Protein AF-0000000084850055 (afdb_homodimer)

Nearest PDB structures (foldseek):
  3suj-assembly1_A  TM=9.751E-01  e=2.795E-16  Moniliophthora perniciosa
  3m3g-assembly1_A  TM=9.686E-01  e=2.580E-15  Trichoderma virens Gv29-8
  3suk-assembly2_B  TM=9.642E-01  e=3.326E-15  Moniliophthora perniciosa
  3sul-assembly1_A  TM=9.562E-01  e=2.272E-15  Moniliophthora perniciosa
  4jp7-assembly2_B  TM=6.581E-01  e=8.292E-05  Carica papaya

Sequence (282 aa):
MKFFATLFALPAVVLGVSLSFDPIYDNRSGSLTSVACSDGPNGLIPRGFNTFGQLPGFPNIGGVPAIAGHGSSNCGSCWQVTYTNPQGARKSINILGIDTGFSGFNIALEAMNDLTNNQAENLGRINVDAVQLDPTACGLKMKFFATLFALPAVVLGVSLSFDPIYDNRSGSLTSVACSDGPNGLIPRGFNTFGQLPGFPNIGGVPAIAGHGSSNCGSCWQVTYTNPQGARKSINILGIDTGFSGFNIALEAMNDLTNNQAENLGRINVDAVQLDPTACGLK

pLDDT: mean 91.66, std 13.89, range [44.16, 98.94]

Secondary structure (DSSP, 8-state):
---------------PEEEEE-GGGG-TT-BGGGSTTSSSTT-STTTT--BGGGSTTTTSEEEETT--STT-TTTT-EEEEEEE-TTS-EEEEEEEEEEE-TTSEEE-HHHHHHHHTS-HHHH-SEEEEEEEE-GGGGT--/---------------PEEEEE-GGGG-TT-BGGGSTTSSSTT-STTTT--BGGGSTTTTSEEEETT--STT-TTTT-EEEEEEE-TTS-EEEEEEEEEEE-TTSEEE-HHHHHHHHTS-HHHH-SEEEEEEEE-GGGGT--

Foldseek 3Di:
DPPPPPPPPDPPPLFWAKEAEDQLLLPQAAFLVVAQLHPAPNHCVVVPDTGSNPFFQPSLEWAAAQAPGHRHVCQLWKKWKWDQDPVRDIDIDIHGYSHHDNRGTYGHQVNVCVRVVHCRVVVRMDTIRMDIDDSCSRPDD/DPPPPPPPPDPPPLFWAKEAEDQLLLPQAAFLVVAQLHPAPNHCVVVPDTGSNPFFQPSLEWAAAQAPGHRHVCQLWKKKKWDQDPVRDIDIDIHGYSHHDNRGTYGHQVNVCVRVVHCRVVVRMDTIRMDIDDSCSRPDD

InterPro domains:
  IPR010829 Eliciting plant response-like/Cerato-platanin [PF07249] (17-140)
  IPR010829 Eliciting plant response-like/Cerato-platanin [cd22778] (17-138)
  IPR036908 RlpA-like domain superfamily [G3DSA:2.40.40.10] (16-140)
  IPR036908 RlpA-like domain superfamily [SSF50685] (27-129)

Structure (mmCIF, N/CA/C/O backbone):
data_AF-0000000084850055-model_v1
#
loop_
_entity.id
_entity.type
_entity.pdbx_description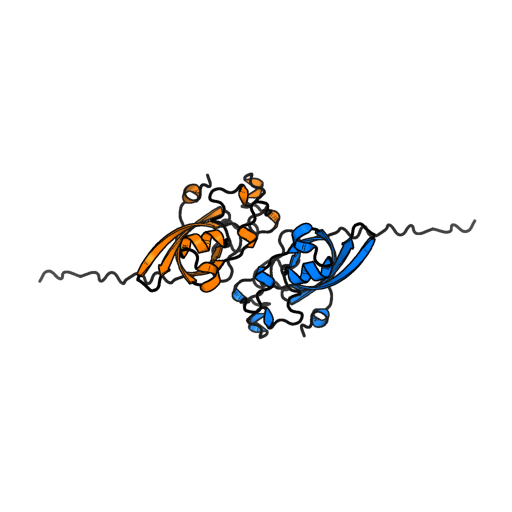
1 polymer Cerato-platanin
#
loop_
_atom_site.group_PDB
_atom_site.id
_atom_site.type_symbol
_atom_site.label_atom_id
_atom_site.label_alt_id
_atom_site.label_comp_id
_atom_site.label_asym_id
_atom_site.label_entity_id
_atom_site.label_seq_id
_atom_site.pdbx_PDB_ins_code
_atom_site.Cartn_x
_atom_site.Cartn_y
_atom_site.Cartn_z
_atom_site.occupancy
_atom_site.B_iso_or_equiv
_atom_site.auth_seq_id
_atom_site.auth_comp_id
_atom_site.auth_asym_id
_atom_site.auth_atom_id
_atom_site.pdbx_PDB_model_num
ATOM 1 N N . MET A 1 1 ? 30 -55.375 -11.555 1 46.34 1 MET A N 1
ATOM 2 C CA . MET A 1 1 ? 29.094 -54.75 -10.602 1 46.34 1 MET A CA 1
ATOM 3 C C . MET A 1 1 ? 28.625 -53.375 -11.117 1 46.34 1 MET A C 1
ATOM 5 O O . MET A 1 1 ? 29.438 -52.5 -11.422 1 46.34 1 MET A O 1
ATOM 9 N N . LYS A 1 2 ? 27.469 -53.281 -11.914 1 56.44 2 LYS A N 1
ATOM 10 C CA . LYS A 1 2 ? 26.906 -52.062 -12.477 1 56.44 2 LYS A CA 1
ATOM 11 C C . LYS A 1 2 ? 26.453 -51.094 -11.383 1 56.44 2 LYS A C 1
ATOM 13 O O . LYS A 1 2 ? 25.688 -51.5 -10.484 1 56.44 2 LYS A O 1
ATOM 18 N N . PHE A 1 3 ? 27.25 -50.094 -10.961 1 60.03 3 PHE A N 1
ATOM 19 C CA . PHE A 1 3 ? 26.906 -49.031 -10.016 1 60.03 3 PHE A CA 1
ATOM 20 C C . PHE A 1 3 ? 25.719 -48.219 -10.523 1 60.03 3 PHE A C 1
ATOM 22 O O . PHE A 1 3 ? 25.812 -47.594 -11.578 1 60.03 3 PHE A O 1
ATOM 29 N N . PHE A 1 4 ? 24.453 -48.625 -10.219 1 61.06 4 PHE A N 1
ATOM 30 C CA . PHE A 1 4 ? 23.297 -47.781 -10.453 1 61.06 4 PHE A CA 1
ATOM 31 C C . PHE A 1 4 ? 23.359 -46.531 -9.57 1 61.06 4 PHE A C 1
ATOM 33 O O . PHE A 1 4 ? 23.312 -46.625 -8.344 1 61.06 4 PHE A O 1
ATOM 40 N N . ALA A 1 5 ? 23.859 -45.406 -9.977 1 57.62 5 ALA A N 1
ATOM 41 C CA . ALA A 1 5 ? 23.797 -44.125 -9.305 1 57.62 5 ALA A CA 1
ATOM 42 C C . ALA A 1 5 ? 22.344 -43.625 -9.211 1 57.62 5 ALA A C 1
ATOM 44 O O . ALA A 1 5 ? 21.703 -43.375 -10.234 1 57.62 5 ALA A O 1
ATOM 45 N N . THR A 1 6 ? 21.656 -44 -8.164 1 54.81 6 THR A N 1
ATOM 46 C CA . THR A 1 6 ? 20.359 -43.375 -7.914 1 54.81 6 THR A CA 1
ATOM 47 C C . THR A 1 6 ? 20.547 -41.875 -7.645 1 54.81 6 THR A C 1
ATOM 49 O O . THR A 1 6 ? 21.203 -41.5 -6.676 1 54.81 6 THR A O 1
ATOM 52 N N . LEU A 1 7 ? 20.391 -41.031 -8.602 1 53 7 LEU A N 1
ATOM 53 C CA . LEU A 1 7 ? 20.344 -39.594 -8.383 1 53 7 LEU A CA 1
ATOM 54 C C . LEU A 1 7 ? 19.203 -39.219 -7.438 1 53 7 LEU A C 1
ATOM 56 O O . LEU A 1 7 ? 18.031 -39.5 -7.738 1 53 7 LEU A O 1
ATOM 60 N N . PHE A 1 8 ? 19.422 -39.125 -6.117 1 49.91 8 PHE A N 1
ATOM 61 C CA . PHE A 1 8 ? 18.469 -38.594 -5.176 1 49.91 8 PHE A CA 1
ATOM 62 C C . PHE A 1 8 ? 18.031 -37.188 -5.602 1 49.91 8 PHE A C 1
ATOM 64 O O . PHE A 1 8 ? 18.844 -36.25 -5.625 1 49.91 8 PHE A O 1
ATOM 71 N N . ALA A 1 9 ? 17 -37 -6.387 1 51.72 9 ALA A N 1
ATOM 72 C CA . ALA A 1 9 ? 16.453 -35.688 -6.602 1 51.72 9 ALA A CA 1
ATOM 73 C C . ALA A 1 9 ? 16.078 -35.031 -5.273 1 51.72 9 ALA A C 1
ATOM 75 O O . ALA A 1 9 ? 15.25 -35.531 -4.527 1 51.72 9 ALA A O 1
ATOM 76 N N . LEU A 1 10 ? 16.938 -34.281 -4.656 1 50.69 10 LEU A N 1
ATOM 77 C CA . LEU A 1 10 ? 16.547 -33.469 -3.514 1 50.69 10 LEU A CA 1
ATOM 78 C C . LEU A 1 10 ? 15.273 -32.688 -3.818 1 50.69 10 LEU A C 1
ATOM 80 O O . LEU A 1 10 ? 15.188 -32 -4.848 1 50.69 10 LEU A O 1
ATOM 84 N N . PRO A 1 11 ? 14.164 -33.062 -3.1 1 47.34 11 PRO A N 1
ATOM 85 C CA . PRO A 1 11 ? 12.984 -32.219 -3.336 1 47.34 11 PRO A CA 1
ATOM 86 C C . PRO A 1 11 ? 13.297 -30.734 -3.293 1 47.34 11 PRO A C 1
ATOM 88 O O . PRO A 1 11 ? 14.039 -30.281 -2.42 1 47.34 11 PRO A O 1
ATOM 91 N N . ALA A 1 12 ? 13.242 -30.094 -4.426 1 46.38 12 ALA A N 1
ATOM 92 C CA . ALA A 1 12 ? 13.352 -28.625 -4.434 1 46.38 12 ALA A CA 1
ATOM 93 C C . ALA A 1 12 ? 12.461 -28.016 -3.359 1 46.38 12 ALA A C 1
ATOM 95 O O . ALA A 1 12 ? 11.25 -28.234 -3.338 1 46.38 12 ALA A O 1
ATOM 96 N N . VAL A 1 13 ? 12.984 -27.891 -2.117 1 45.31 13 VAL A N 1
ATOM 97 C CA . VAL A 1 13 ? 12.25 -27.141 -1.109 1 45.31 13 VAL A CA 1
ATOM 98 C C . VAL A 1 13 ? 11.742 -25.828 -1.71 1 45.31 13 VAL A C 1
ATOM 100 O O . VAL A 1 13 ? 12.547 -24.984 -2.119 1 45.31 13 VAL A O 1
ATOM 103 N N . VAL A 1 14 ? 10.648 -25.938 -2.547 1 52.97 14 VAL A N 1
ATOM 104 C CA . VAL A 1 14 ? 10.07 -24.672 -3.006 1 52.97 14 VAL A CA 1
ATOM 105 C C . VAL A 1 14 ? 9.812 -23.766 -1.812 1 52.97 14 VAL A C 1
ATOM 107 O O . VAL A 1 14 ? 9.125 -24.141 -0.865 1 52.97 14 VAL A O 1
ATOM 110 N N . LEU A 1 15 ? 10.789 -22.953 -1.285 1 62.88 15 LEU A N 1
ATOM 111 C CA . LEU A 1 15 ? 10.625 -22.016 -0.186 1 62.88 15 LEU A CA 1
ATOM 112 C C . LEU A 1 15 ? 9.453 -21.078 -0.446 1 62.88 15 LEU A C 1
ATOM 114 O O . LEU A 1 15 ? 9.367 -20.453 -1.513 1 62.88 15 LEU A O 1
ATOM 118 N N . GLY A 1 16 ? 8.398 -21.25 0.313 1 86.75 16 GLY A N 1
ATOM 119 C CA . GLY A 1 16 ? 7.164 -20.469 0.283 1 86.75 16 GLY A CA 1
ATOM 120 C C . GLY A 1 16 ? 7.395 -18.984 0.474 1 86.75 16 GLY A C 1
ATOM 121 O O . GLY A 1 16 ? 8.336 -18.578 1.151 1 86.75 16 GLY A O 1
ATOM 122 N N . VAL A 1 17 ? 6.883 -18.234 -0.351 1 93.62 17 VAL A N 1
ATOM 123 C CA . VAL A 1 17 ? 6.871 -16.766 -0.238 1 93.62 17 VAL A CA 1
ATOM 124 C C . VAL A 1 17 ? 5.59 -16.328 0.463 1 93.62 17 VAL A C 1
ATOM 126 O O . VAL A 1 17 ? 4.512 -16.859 0.21 1 93.62 17 VAL A O 1
ATOM 129 N N . SER A 1 18 ? 5.77 -15.398 1.37 1 95.5 18 SER A N 1
ATOM 130 C CA . SER A 1 18 ? 4.621 -14.898 2.117 1 95.5 18 SER A CA 1
ATOM 131 C C . SER A 1 18 ? 3.66 -14.133 1.208 1 95.5 18 SER A C 1
ATOM 133 O O . SER A 1 18 ? 4.09 -13.461 0.269 1 95.5 18 SER A O 1
ATOM 135 N N . LEU A 1 19 ? 2.352 -14.266 1.455 1 97.38 19 LEU A N 1
ATOM 136 C CA . LEU A 1 19 ? 1.317 -13.555 0.708 1 97.38 19 LEU A CA 1
ATOM 137 C C . LEU A 1 19 ? 0.212 -13.07 1.64 1 97.38 19 LEU A C 1
ATOM 139 O O . LEU A 1 19 ? -0.259 -13.82 2.496 1 97.38 19 LEU A O 1
ATOM 143 N N . SER A 1 20 ? -0.099 -11.797 1.568 1 96.19 20 SER A N 1
ATOM 144 C CA . SER A 1 20 ? -1.21 -11.172 2.275 1 96.19 20 SER A CA 1
ATOM 145 C C . SER A 1 20 ? -2.092 -10.375 1.321 1 96.19 20 SER A C 1
ATOM 147 O O . SER A 1 20 ? -1.967 -10.5 0.102 1 96.19 20 SER A O 1
ATOM 149 N N . PHE A 1 21 ? -3.078 -9.672 1.919 1 96.31 21 PHE A N 1
ATOM 150 C CA . PHE A 1 21 ? -4 -8.945 1.057 1 96.31 21 PHE A CA 1
ATOM 151 C C . PHE A 1 21 ? -4.098 -7.484 1.482 1 96.31 21 PHE A C 1
ATOM 153 O O . PHE A 1 21 ? -3.764 -7.141 2.617 1 96.31 21 PHE A O 1
ATOM 160 N N . ASP A 1 22 ? -4.523 -6.625 0.544 1 95.44 22 ASP A N 1
ATOM 161 C CA . ASP A 1 22 ? -4.875 -5.223 0.735 1 95.44 22 ASP A CA 1
ATOM 162 C C . ASP A 1 22 ? -6.113 -4.848 -0.075 1 95.44 22 ASP A C 1
ATOM 164 O O . ASP A 1 22 ? -6.062 -4.793 -1.306 1 95.44 22 ASP A O 1
ATOM 168 N N . PRO A 1 23 ? -7.168 -4.473 0.657 1 93.75 23 PRO A N 1
ATOM 169 C CA . PRO A 1 23 ? -8.43 -4.223 -0.045 1 93.75 23 PRO A CA 1
ATOM 170 C C . PRO A 1 23 ? -8.344 -3.025 -0.991 1 93.75 23 PRO A C 1
ATOM 172 O O . PRO A 1 23 ? -9.234 -2.83 -1.824 1 93.75 23 PRO A O 1
ATOM 175 N N . ILE A 1 24 ? -7.258 -2.211 -0.854 1 91.88 24 ILE A N 1
ATOM 176 C CA . ILE A 1 24 ? -7.168 -1.059 -1.743 1 91.88 24 ILE A CA 1
ATOM 177 C C . ILE A 1 24 ? -7.086 -1.53 -3.193 1 91.88 24 ILE A C 1
ATOM 179 O O . ILE A 1 24 ? -7.543 -0.834 -4.105 1 91.88 24 ILE A O 1
ATOM 183 N N . TYR A 1 25 ? -6.566 -2.703 -3.395 1 97.25 25 TYR A N 1
ATOM 184 C CA . TYR A 1 25 ? -6.387 -3.209 -4.75 1 97.25 25 TYR A CA 1
ATOM 185 C C . TYR A 1 25 ? -7.707 -3.701 -5.328 1 97.25 25 TYR A C 1
ATOM 187 O O . TYR A 1 25 ? -7.805 -3.973 -6.527 1 97.25 25 TYR A O 1
ATOM 195 N N . ASP A 1 26 ? -8.758 -3.812 -4.523 1 97.44 26 ASP A N 1
ATOM 196 C CA . ASP A 1 26 ? -10.078 -4.242 -4.98 1 97.44 26 ASP A CA 1
ATOM 197 C C . ASP A 1 26 ? -10.852 -3.08 -5.598 1 97.44 26 ASP A C 1
ATOM 199 O O . ASP A 1 26 ? -11.867 -3.287 -6.258 1 97.44 26 ASP A O 1
ATOM 203 N N . ASN A 1 27 ? -10.383 -1.841 -5.348 1 94.5 27 ASN A N 1
ATOM 204 C CA . ASN A 1 27 ? -11.102 -0.654 -5.801 1 94.5 27 ASN A CA 1
ATOM 205 C C . ASN A 1 27 ? -10.93 -0.429 -7.301 1 94.5 27 ASN A C 1
ATOM 207 O O . ASN A 1 27 ? -9.898 0.092 -7.738 1 94.5 27 ASN A O 1
ATOM 211 N N . ARG A 1 28 ? -11.984 -0.768 -8.031 1 97.19 28 ARG A N 1
ATOM 212 C CA . ARG A 1 28 ? -11.953 -0.676 -9.484 1 97.19 28 ARG A CA 1
ATOM 213 C C . ARG A 1 28 ? -11.562 0.726 -9.938 1 97.19 28 ARG A C 1
ATOM 215 O O . ARG A 1 28 ? -10.875 0.889 -10.953 1 97.19 28 ARG A O 1
ATOM 222 N N . SER A 1 29 ? -11.883 1.705 -9.172 1 94.56 29 SER A N 1
ATOM 223 C CA . SER A 1 29 ? -11.617 3.094 -9.539 1 94.56 29 SER A CA 1
ATOM 224 C C . SER A 1 29 ? -10.289 3.572 -8.961 1 94.56 29 SER A C 1
ATOM 226 O O . SER A 1 29 ? -9.914 4.734 -9.141 1 94.56 29 SER A O 1
ATOM 228 N N . GLY A 1 30 ? -9.633 2.689 -8.297 1 93.31 30 GLY A N 1
ATOM 229 C CA . GLY A 1 30 ? -8.336 3.064 -7.758 1 93.31 30 GLY A CA 1
ATOM 230 C C . GLY A 1 30 ? -7.363 3.537 -8.82 1 93.31 30 GLY A C 1
ATOM 231 O O . GLY A 1 30 ? -7.309 2.971 -9.914 1 93.31 30 GLY A O 1
ATOM 232 N N . SER A 1 31 ? -6.633 4.59 -8.539 1 92.94 31 SER A N 1
ATOM 233 C CA . SER A 1 31 ? -5.719 5.203 -9.5 1 92.94 31 SER A CA 1
ATOM 234 C C . SER A 1 31 ? -4.359 4.516 -9.477 1 92.94 31 SER A C 1
ATOM 236 O O . SER A 1 31 ? -3.83 4.203 -8.414 1 92.94 31 SER A O 1
ATOM 238 N N . LEU A 1 32 ? -3.73 4.383 -10.594 1 96.25 32 LEU A N 1
ATOM 239 C CA . LEU A 1 32 ? -2.385 3.832 -10.688 1 96.25 32 LEU A CA 1
ATOM 240 C C . LEU A 1 32 ? -1.354 4.812 -10.141 1 96.25 32 LEU A C 1
ATOM 242 O O . LEU A 1 32 ? -0.219 4.426 -9.844 1 96.25 32 LEU A O 1
ATOM 246 N N . THR A 1 33 ? -1.733 6.066 -9.922 1 90.88 33 THR A N 1
ATOM 247 C CA . THR A 1 33 ? -0.788 7.031 -9.367 1 90.88 33 THR A CA 1
ATOM 248 C C . THR A 1 33 ? -0.489 6.715 -7.906 1 90.88 33 THR A C 1
ATOM 250 O O . THR A 1 33 ? 0.468 7.242 -7.336 1 90.88 33 THR A O 1
ATOM 253 N N . SER A 1 34 ? -1.278 5.844 -7.371 1 88.56 34 SER A N 1
ATOM 254 C CA . SER A 1 34 ? -1.125 5.559 -5.945 1 88.56 34 SER A CA 1
ATOM 255 C C . SER A 1 34 ? -0.152 4.41 -5.715 1 88.56 34 SER A C 1
ATOM 257 O O . SER A 1 34 ? 0.136 4.055 -4.57 1 88.56 34 SER A O 1
ATOM 259 N N . VAL A 1 35 ? 0.373 3.754 -6.754 1 93.94 35 VAL A N 1
ATOM 260 C CA . VAL A 1 35 ? 1.227 2.578 -6.613 1 93.94 35 VAL A CA 1
ATOM 261 C C . VAL A 1 35 ? 2.553 2.812 -7.336 1 93.94 35 VAL A C 1
ATOM 263 O O . VAL A 1 35 ? 2.701 3.791 -8.07 1 93.94 35 VAL A O 1
ATOM 266 N N . ALA A 1 36 ? 3.51 1.942 -7.164 1 93.94 36 ALA A N 1
ATOM 267 C CA . ALA A 1 36 ? 4.871 2.098 -7.668 1 93.94 36 ALA A CA 1
ATOM 268 C C . ALA A 1 36 ? 4.895 2.084 -9.195 1 93.94 36 ALA A C 1
ATOM 270 O O . ALA A 1 36 ? 5.668 2.814 -9.812 1 93.94 36 ALA A O 1
ATOM 271 N N . CYS A 1 37 ? 4.074 1.234 -9.766 1 97.19 37 CYS A N 1
ATOM 272 C CA . CYS A 1 37 ? 4.098 1.062 -11.219 1 97.19 37 C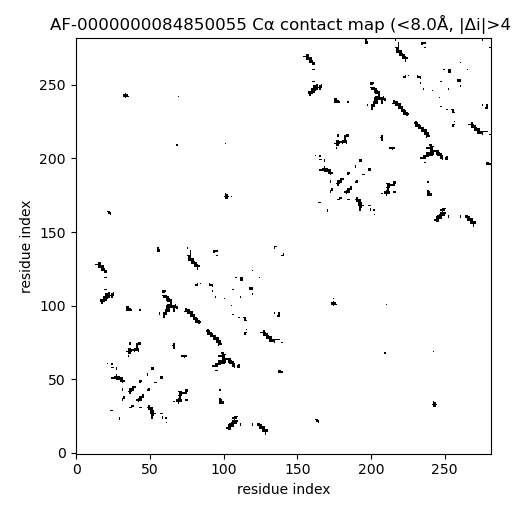YS A CA 1
ATOM 273 C C . CYS A 1 37 ? 3.172 2.062 -11.898 1 97.19 37 CYS A C 1
ATOM 275 O O . CYS A 1 37 ? 2.348 1.685 -12.734 1 97.19 37 CYS A O 1
ATOM 277 N N . SER A 1 38 ? 3.307 3.295 -11.523 1 94.25 38 SER A N 1
ATOM 278 C CA . SER A 1 38 ? 2.473 4.391 -12.008 1 94.25 38 SER A CA 1
ATOM 279 C C . SER A 1 38 ? 3.023 4.969 -13.305 1 94.25 38 SER A C 1
ATOM 281 O O . SER A 1 38 ? 2.84 4.387 -14.383 1 94.25 38 SER A O 1
ATOM 283 N N . ASP A 1 39 ? 3.779 5.996 -13.297 1 93.62 39 ASP A N 1
ATOM 284 C CA . ASP A 1 39 ? 4.102 6.805 -14.469 1 93.62 39 ASP A CA 1
ATOM 285 C C . ASP A 1 39 ? 5.605 6.809 -14.742 1 93.62 39 ASP A C 1
ATOM 287 O O . ASP A 1 39 ? 6.09 7.578 -15.57 1 93.62 39 ASP A O 1
ATOM 291 N N . GLY A 1 40 ? 6.352 6.039 -14.055 1 92.75 40 GLY A N 1
ATOM 292 C CA . GLY A 1 40 ? 7.777 5.914 -14.32 1 92.75 40 GLY A CA 1
ATOM 293 C C . GLY A 1 40 ? 8.078 5.266 -15.656 1 92.75 40 GLY A C 1
ATOM 294 O O . GLY A 1 40 ? 7.168 4.949 -16.422 1 92.75 40 GLY A O 1
ATOM 295 N N . PRO A 1 41 ? 9.32 5 -15.906 1 94.5 41 PRO A N 1
ATOM 296 C CA . PRO A 1 41 ? 9.758 4.512 -17.219 1 94.5 41 PRO A CA 1
ATOM 297 C C . PRO A 1 41 ? 9.117 3.176 -17.594 1 94.5 41 PRO A C 1
ATOM 299 O O . PRO A 1 41 ? 8.852 2.918 -18.766 1 94.5 41 PRO A O 1
ATOM 302 N N . ASN A 1 42 ? 8.859 2.32 -16.625 1 97.06 42 ASN A N 1
ATOM 303 C CA . ASN A 1 42 ? 8.234 1.03 -16.875 1 97.06 42 ASN A CA 1
ATOM 304 C C . ASN A 1 42 ? 6.836 0.956 -16.281 1 97.06 42 ASN A C 1
ATOM 306 O O . ASN A 1 42 ? 6.312 -0.136 -16.031 1 97.06 42 ASN A O 1
ATOM 310 N N . GLY A 1 43 ? 6.336 2.168 -16.031 1 97.31 43 GLY A N 1
ATOM 311 C CA . GLY A 1 43 ? 5.02 2.238 -15.422 1 97.31 43 GLY A CA 1
ATOM 312 C C . GLY A 1 43 ? 3.9 1.807 -16.344 1 97.31 43 GLY A C 1
ATOM 313 O O . GLY A 1 43 ? 4.121 1.617 -17.547 1 97.31 43 GLY A O 1
ATOM 314 N N . LEU A 1 44 ? 2.742 1.646 -15.805 1 98.5 44 LEU A N 1
ATOM 315 C CA . LEU A 1 44 ? 1.603 1.121 -16.547 1 98.5 44 LEU A CA 1
ATOM 316 C C . LEU A 1 44 ? 0.776 2.254 -17.141 1 98.5 44 LEU A C 1
ATOM 318 O O . LEU A 1 44 ? 0.007 2.037 -18.078 1 98.5 44 LEU A O 1
ATOM 322 N N . ILE A 1 45 ? 0.938 3.461 -16.641 1 97.38 45 ILE A N 1
ATOM 323 C CA . ILE A 1 45 ? 0.192 4.594 -17.172 1 97.38 45 ILE A CA 1
ATOM 324 C C . ILE A 1 45 ? 0.661 4.895 -18.594 1 97.38 45 ILE A C 1
ATOM 326 O O . ILE A 1 45 ? -0.156 5.02 -19.516 1 97.38 45 ILE A O 1
ATOM 330 N N . PRO A 1 46 ? 1.966 4.992 -18.812 1 97.31 46 PRO A N 1
ATOM 331 C CA . PRO A 1 46 ? 2.395 5.191 -20.188 1 97.31 46 PRO A CA 1
ATOM 332 C C . PRO A 1 46 ? 1.936 4.062 -21.125 1 97.31 46 PRO A C 1
ATOM 334 O O . PRO A 1 46 ? 1.952 4.219 -22.344 1 97.31 46 PRO A O 1
ATOM 337 N N . ARG A 1 47 ? 1.53 2.979 -20.547 1 97.25 47 ARG A N 1
ATOM 338 C CA . ARG A 1 47 ? 1.065 1.85 -21.344 1 97.25 47 ARG A CA 1
ATOM 339 C C . ARG A 1 47 ? -0.44 1.926 -21.578 1 97.25 47 ARG A C 1
ATOM 341 O O . ARG A 1 47 ? -1.034 1.006 -22.141 1 97.25 47 ARG A O 1
ATOM 348 N N . GLY A 1 48 ? -1.089 2.896 -21 1 97.81 48 GLY A N 1
ATOM 349 C CA . GLY A 1 48 ? -2.473 3.164 -21.359 1 97.81 48 GLY A CA 1
ATOM 350 C C . GLY A 1 48 ? -3.445 2.871 -20.234 1 97.81 48 GLY A C 1
ATOM 351 O O . GLY A 1 48 ? -4.66 2.992 -20.406 1 97.81 48 GLY A O 1
ATOM 352 N N . PHE A 1 49 ? -2.938 2.486 -19.141 1 98.56 49 PHE A N 1
ATOM 353 C CA . PHE A 1 49 ? -3.795 2.188 -18 1 98.56 49 PHE A CA 1
ATOM 354 C C . PHE A 1 49 ? -3.762 3.324 -16.984 1 98.56 49 PHE A C 1
ATOM 356 O O . PHE A 1 49 ? -2.695 3.871 -16.688 1 98.56 49 PHE A O 1
ATOM 363 N N . ASN A 1 50 ? -4.965 3.611 -16.422 1 97.5 50 ASN A N 1
ATOM 364 C CA . ASN A 1 50 ? -5.004 4.703 -15.453 1 97.5 50 ASN A CA 1
ATOM 365 C C . ASN A 1 50 ? -5.586 4.25 -14.117 1 97.5 50 ASN A C 1
ATOM 367 O O . ASN A 1 50 ? -5.27 4.824 -13.07 1 97.5 50 ASN A O 1
ATOM 371 N N . THR A 1 51 ? -6.492 3.271 -14.188 1 97.56 51 THR A N 1
ATOM 372 C CA . THR A 1 51 ? -7.133 2.771 -12.977 1 97.56 51 THR A CA 1
ATOM 373 C C . THR A 1 51 ? -6.934 1.265 -12.844 1 97.56 51 THR A C 1
ATOM 375 O O . THR A 1 51 ? -6.605 0.586 -13.82 1 97.56 51 THR A O 1
ATOM 378 N N . PHE A 1 52 ? -7.113 0.786 -11.617 1 98.19 52 PHE A N 1
ATOM 379 C CA . PHE A 1 52 ? -6.945 -0.639 -11.352 1 98.19 52 PHE A CA 1
ATOM 380 C C . PHE A 1 52 ? -7.906 -1.464 -12.195 1 98.19 52 PHE A C 1
ATOM 382 O O . PHE A 1 52 ? -7.527 -2.502 -12.742 1 98.19 52 PHE A O 1
ATOM 389 N N . GLY A 1 53 ? -9.102 -0.984 -12.367 1 98.69 53 GLY A N 1
ATOM 390 C CA . GLY A 1 53 ? -10.141 -1.722 -13.078 1 98.69 53 GLY A CA 1
ATOM 391 C C . GLY A 1 53 ? -9.852 -1.873 -14.562 1 98.69 53 GLY A C 1
ATOM 392 O O . GLY A 1 53 ? -10.445 -2.721 -15.227 1 98.69 53 GLY A O 1
ATOM 393 N N . GLN A 1 54 ? -8.938 -1.101 -15.086 1 98.69 54 GLN A N 1
ATOM 394 C CA . GLN A 1 54 ? -8.586 -1.168 -16.5 1 98.69 54 GLN A CA 1
ATOM 395 C C . GLN A 1 54 ? -7.547 -2.252 -16.75 1 98.69 54 GLN A C 1
ATOM 397 O O . GLN A 1 54 ? -7.309 -2.635 -17.906 1 98.69 54 GLN A O 1
ATOM 402 N N . LEU A 1 55 ? -6.914 -2.68 -15.742 1 98.88 55 LEU A N 1
ATOM 403 C CA . LEU A 1 55 ? -5.867 -3.684 -15.898 1 98.88 55 LEU A CA 1
ATOM 404 C C . LEU A 1 55 ? -6.465 -5.043 -16.25 1 98.88 55 LEU A C 1
ATOM 406 O O . LEU A 1 55 ? -7.492 -5.434 -15.688 1 98.88 55 LEU A O 1
ATOM 410 N N . PRO A 1 56 ? -5.832 -5.711 -17.109 1 98.5 56 PRO A N 1
ATOM 411 C CA . PRO A 1 56 ? -6.328 -7.066 -17.359 1 98.5 56 PRO A CA 1
ATOM 412 C C . PRO A 1 56 ? -6.211 -7.98 -16.141 1 98.5 56 PRO A C 1
ATOM 414 O O . PRO A 1 56 ? -5.234 -7.895 -15.398 1 98.5 56 PRO A O 1
ATOM 417 N N . GLY A 1 57 ? -7.188 -8.82 -15.938 1 97.81 57 GLY A N 1
ATOM 418 C CA . GLY A 1 57 ? -7.148 -9.789 -14.844 1 97.81 57 GLY A CA 1
ATOM 419 C C . GLY A 1 57 ? -7.613 -9.211 -13.523 1 97.81 57 GLY A C 1
ATOM 420 O O . GLY A 1 57 ? -7.723 -9.938 -12.531 1 97.81 57 GLY A O 1
ATOM 421 N N . PHE A 1 58 ? -7.898 -7.844 -13.516 1 98.69 58 PHE A N 1
ATOM 422 C CA . PHE A 1 58 ? -8.461 -7.289 -12.289 1 98.69 58 PHE A CA 1
ATOM 423 C C . PHE A 1 58 ? -9.578 -8.172 -11.758 1 98.69 58 PHE A C 1
ATOM 425 O O . PHE A 1 58 ? -10.43 -8.641 -12.516 1 98.69 58 PHE A O 1
ATOM 432 N N . PRO A 1 59 ? -9.477 -8.484 -10.398 1 98.75 59 PRO A N 1
ATOM 433 C CA . PRO A 1 59 ? -8.719 -7.863 -9.312 1 98.75 59 PRO A CA 1
ATOM 434 C C . PRO A 1 59 ? -7.484 -8.68 -8.906 1 98.75 59 PRO A C 1
ATOM 436 O O . PRO A 1 59 ? -7.012 -8.562 -7.777 1 98.75 59 PRO A O 1
ATOM 439 N N . ASN A 1 60 ? -6.961 -9.555 -9.867 1 98.94 60 ASN A N 1
ATOM 440 C CA . ASN A 1 60 ? -5.746 -10.305 -9.57 1 98.94 60 ASN A CA 1
ATOM 441 C C . ASN A 1 60 ? -4.496 -9.445 -9.758 1 98.94 60 ASN A C 1
ATOM 443 O O . ASN A 1 60 ? -3.65 -9.75 -10.602 1 98.94 60 ASN A O 1
ATOM 447 N N . ILE A 1 61 ? -4.371 -8.414 -8.898 1 98.94 61 ILE A N 1
ATOM 448 C CA . ILE A 1 61 ? -3.281 -7.445 -8.945 1 98.94 61 ILE A CA 1
ATOM 449 C C . ILE A 1 61 ? -2.736 -7.215 -7.535 1 98.94 61 ILE A C 1
ATOM 451 O O . ILE A 1 61 ? -3.375 -7.586 -6.547 1 98.94 61 ILE A O 1
ATOM 455 N N . GLY A 1 62 ? -1.542 -6.691 -7.461 1 98.19 62 GLY A N 1
ATOM 456 C CA . GLY A 1 62 ? -1.024 -6.281 -6.164 1 98.19 62 GLY A CA 1
ATOM 457 C C . GLY A 1 62 ? 0.472 -6.031 -6.172 1 98.19 62 GLY A C 1
ATOM 458 O O . GLY A 1 62 ? 1.058 -5.762 -7.223 1 98.19 62 GLY A O 1
ATOM 459 N N . GLY A 1 63 ? 0.981 -5.965 -5.016 1 96.81 63 GLY A N 1
ATOM 460 C CA . GLY A 1 63 ? 2.418 -5.852 -4.82 1 96.81 63 GLY A CA 1
ATOM 461 C C . GLY A 1 63 ? 3.139 -7.184 -4.918 1 96.81 63 GLY A C 1
ATOM 462 O O . GLY A 1 63 ? 2.668 -8.195 -4.391 1 96.81 63 GLY A O 1
ATOM 463 N N . VAL A 1 64 ? 4.242 -7.133 -5.578 1 97.19 64 VAL A N 1
ATOM 464 C CA . VAL A 1 64 ? 5.062 -8.336 -5.691 1 97.19 64 VAL A CA 1
ATOM 465 C C . VAL A 1 64 ? 6.508 -8.016 -5.32 1 97.19 64 VAL A C 1
ATOM 467 O O . VAL A 1 64 ? 6.969 -6.887 -5.52 1 97.19 64 VAL A O 1
ATOM 470 N N . PRO A 1 65 ? 7.188 -9.039 -4.828 1 94.5 65 PRO A N 1
ATOM 471 C CA . PRO A 1 65 ? 8.539 -8.789 -4.309 1 94.5 65 PRO A CA 1
ATOM 472 C C . PRO A 1 65 ? 9.508 -8.328 -5.395 1 94.5 65 PRO A C 1
ATOM 474 O O . PRO A 1 65 ? 10.453 -7.594 -5.109 1 94.5 65 PRO A O 1
ATOM 477 N N . ALA A 1 66 ? 9.344 -8.633 -6.609 1 96.12 66 ALA A N 1
ATOM 478 C CA . ALA A 1 66 ? 10.258 -8.312 -7.699 1 96.12 66 ALA A CA 1
ATOM 479 C C . ALA A 1 66 ? 10.211 -6.824 -8.039 1 96.12 66 ALA A C 1
ATOM 481 O O . ALA A 1 66 ? 11.102 -6.309 -8.711 1 96.12 66 ALA A O 1
ATOM 482 N N . ILE A 1 67 ? 9.172 -6.113 -7.598 1 95.38 67 ILE A N 1
ATOM 483 C CA . ILE A 1 67 ? 9.055 -4.68 -7.848 1 95.38 67 ILE A CA 1
ATOM 484 C C . ILE A 1 67 ? 9.656 -3.902 -6.68 1 95.38 67 ILE A C 1
ATOM 486 O O . ILE A 1 67 ? 9.016 -3.746 -5.633 1 95.38 67 ILE A O 1
ATOM 490 N N . ALA A 1 68 ? 10.734 -3.35 -6.945 1 87.94 68 ALA A N 1
ATOM 491 C CA . ALA A 1 68 ? 11.508 -2.738 -5.871 1 87.94 68 ALA A CA 1
ATOM 492 C C . ALA A 1 68 ? 10.984 -1.344 -5.539 1 87.94 68 ALA A C 1
ATOM 494 O O . ALA A 1 68 ? 11.172 -0.85 -4.422 1 87.94 68 ALA A O 1
ATOM 495 N N . GLY A 1 69 ? 10.391 -0.691 -6.57 1 88.44 69 GLY A N 1
ATOM 496 C CA . GLY A 1 69 ? 9.93 0.672 -6.367 1 88.44 69 GLY A CA 1
ATOM 497 C C . GLY A 1 69 ? 9.406 1.318 -7.637 1 88.44 69 GLY A C 1
ATOM 498 O O . GLY A 1 69 ? 9.133 0.629 -8.625 1 88.44 69 GLY A O 1
ATOM 499 N N . HIS A 1 70 ? 9.297 2.588 -7.504 1 89.56 70 HIS A N 1
ATOM 500 C CA . HIS A 1 70 ? 8.75 3.377 -8.602 1 89.56 70 HIS A CA 1
ATOM 501 C C . HIS A 1 70 ? 9.555 3.172 -9.883 1 89.56 70 HIS A C 1
ATOM 503 O O . HIS A 1 70 ? 10.789 3.244 -9.867 1 89.56 70 HIS A O 1
ATOM 509 N N . GLY A 1 71 ? 8.844 2.861 -10.953 1 91.25 71 GLY A N 1
ATOM 510 C CA . GLY A 1 71 ? 9.492 2.75 -12.258 1 91.25 71 GLY A CA 1
ATOM 511 C C . GLY A 1 71 ? 10.258 1.452 -12.43 1 91.25 71 GLY A C 1
ATOM 512 O O . GLY A 1 71 ? 11 1.29 -13.406 1 91.25 71 GLY A O 1
ATOM 513 N N . SER A 1 72 ? 10.164 0.534 -11.68 1 94.88 72 SER A N 1
ATOM 514 C CA . SER A 1 72 ? 10.852 -0.751 -11.75 1 94.88 72 SER A CA 1
ATOM 515 C C . SER A 1 72 ? 10.648 -1.409 -13.109 1 94.88 72 SER A C 1
ATOM 517 O O . SER A 1 72 ? 9.562 -1.348 -13.68 1 94.88 72 SER A O 1
ATOM 519 N N . SER A 1 73 ? 11.656 -2.189 -13.578 1 97.56 73 SER A N 1
ATOM 520 C CA . SER A 1 73 ? 11.539 -2.945 -14.82 1 97.56 73 SER A CA 1
ATOM 521 C C . SER A 1 73 ? 10.578 -4.121 -14.664 1 97.56 73 SER A C 1
ATOM 523 O O . SER A 1 73 ? 10.164 -4.719 -15.664 1 97.56 73 SER A O 1
ATOM 525 N N . ASN A 1 74 ? 10.188 -4.395 -13.438 1 97.94 74 ASN A N 1
ATOM 526 C CA . ASN A 1 74 ? 9.305 -5.523 -13.188 1 97.94 74 ASN A CA 1
ATOM 527 C C . ASN A 1 74 ? 7.84 -5.086 -13.125 1 97.94 74 ASN A C 1
ATOM 529 O O . ASN A 1 74 ? 6.953 -5.898 -12.859 1 97.94 74 ASN A O 1
ATOM 533 N N . CYS A 1 75 ? 7.621 -3.801 -13.352 1 98.25 75 CYS A N 1
ATOM 534 C CA . CYS A 1 75 ? 6.23 -3.363 -13.438 1 98.25 75 CYS A CA 1
ATOM 535 C C . CYS A 1 75 ? 5.484 -4.137 -14.516 1 98.25 75 CYS A C 1
ATOM 537 O O . CYS A 1 75 ? 5.953 -4.234 -15.656 1 98.25 75 CYS A O 1
ATOM 539 N N . GLY A 1 76 ? 4.359 -4.785 -14.086 1 98.69 76 GLY A N 1
ATOM 540 C CA . GLY A 1 76 ? 3.57 -5.555 -15.039 1 98.69 76 GLY A CA 1
ATOM 541 C C . GLY A 1 76 ? 3.998 -7.004 -15.133 1 98.69 76 GLY A C 1
ATOM 542 O O . GLY A 1 76 ? 3.49 -7.754 -15.969 1 98.69 76 GLY A O 1
ATOM 543 N N . SER A 1 77 ? 4.906 -7.418 -14.32 1 98.56 77 SER A N 1
ATOM 544 C CA . SER A 1 77 ? 5.254 -8.836 -14.312 1 98.56 77 SER A CA 1
ATOM 545 C C . SER A 1 77 ? 4.074 -9.695 -13.867 1 98.56 77 SER A C 1
ATOM 547 O O . SER A 1 77 ? 3.18 -9.211 -13.172 1 98.56 77 SER A O 1
ATOM 549 N N . CYS A 1 78 ? 4.039 -10.898 -14.336 1 98.62 78 CYS A N 1
ATOM 550 C CA . CYS A 1 78 ? 2.98 -11.852 -14.008 1 98.62 78 CYS A CA 1
ATOM 551 C C . CYS A 1 78 ? 3.52 -13 -13.164 1 98.62 78 CYS A C 1
ATOM 553 O O . CYS A 1 78 ? 4.586 -13.547 -13.461 1 98.62 78 CYS A O 1
ATOM 555 N N . TRP A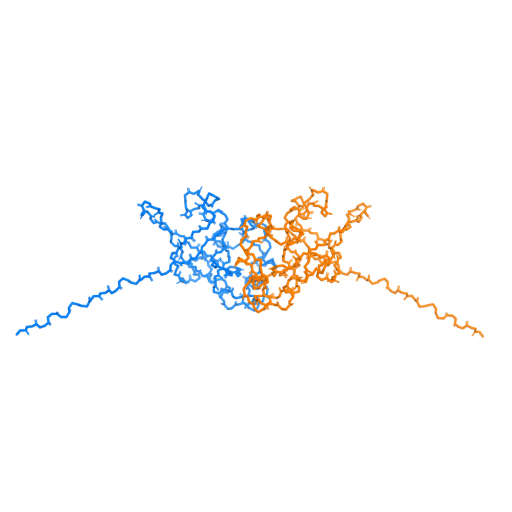 1 79 ? 2.791 -13.32 -12.164 1 98.62 79 TRP A N 1
ATOM 556 C CA . TRP A 1 79 ? 3.229 -14.352 -11.234 1 98.62 79 TRP A CA 1
ATOM 557 C C . TRP A 1 79 ? 2.107 -15.344 -10.953 1 98.62 79 TRP A C 1
ATOM 559 O O . TRP A 1 79 ? 1 -14.953 -10.578 1 98.62 79 TRP A O 1
ATOM 569 N N . GLN A 1 80 ? 2.367 -16.609 -11.133 1 98.62 80 GLN A N 1
ATOM 570 C CA . GLN A 1 80 ? 1.479 -17.656 -10.633 1 98.62 80 GLN A CA 1
ATOM 571 C C . GLN A 1 80 ? 1.802 -18 -9.18 1 98.62 80 GLN A C 1
ATOM 573 O O . GLN A 1 80 ? 2.932 -18.375 -8.867 1 98.62 80 GLN A O 1
ATOM 578 N N . VAL A 1 81 ? 0.839 -17.797 -8.359 1 98.62 81 VAL A N 1
ATOM 579 C CA . VAL A 1 81 ? 1.012 -18.188 -6.965 1 98.62 81 VAL A CA 1
ATOM 580 C C . VAL A 1 81 ? 0.116 -19.391 -6.648 1 98.62 81 VAL A C 1
ATOM 582 O O . VAL A 1 81 ? -1.012 -19.469 -7.141 1 98.62 81 VAL A O 1
ATOM 585 N N . THR A 1 82 ? 0.642 -20.281 -5.875 1 98.69 82 THR A N 1
ATOM 586 C CA . THR A 1 82 ? -0.064 -21.5 -5.508 1 98.69 82 THR A CA 1
ATOM 587 C C . THR A 1 82 ? -0.135 -21.656 -3.992 1 98.69 82 THR A C 1
ATOM 589 O O . THR A 1 82 ? 0.888 -21.594 -3.309 1 98.69 82 THR A O 1
ATOM 592 N N . TYR A 1 83 ? -1.321 -21.828 -3.572 1 98.5 83 TYR A N 1
ATOM 593 C CA . TYR A 1 83 ? -1.568 -22.062 -2.156 1 98.5 83 TYR A CA 1
ATOM 594 C C . TYR A 1 83 ? -1.928 -23.531 -1.909 1 98.5 83 TYR A C 1
ATOM 596 O O . TYR A 1 83 ? -2.756 -24.094 -2.623 1 98.5 83 TYR A O 1
ATOM 604 N N . THR A 1 84 ? -1.216 -24.125 -0.967 1 97.81 84 THR A N 1
ATOM 605 C CA . THR A 1 84 ? -1.567 -25.438 -0.439 1 97.81 84 THR A CA 1
ATOM 606 C C . THR A 1 84 ? -2.203 -25.328 0.943 1 97.81 84 THR A C 1
ATOM 608 O O . THR A 1 84 ? -1.552 -24.875 1.894 1 97.81 84 THR A O 1
ATOM 611 N N . ASN A 1 85 ? -3.488 -25.688 1.017 1 96.19 85 ASN A N 1
ATOM 612 C CA . ASN A 1 85 ? -4.137 -25.578 2.318 1 96.19 85 ASN A CA 1
ATOM 613 C C . ASN A 1 85 ? -3.732 -26.719 3.25 1 96.19 85 ASN A C 1
ATOM 615 O O . ASN A 1 85 ? -2.996 -27.625 2.848 1 96.19 85 ASN A O 1
ATOM 619 N N . PRO A 1 86 ? -4.176 -26.688 4.5 1 94.56 86 PRO A N 1
ATOM 620 C CA . PRO A 1 86 ? -3.75 -27.688 5.477 1 94.56 86 PRO A CA 1
ATOM 621 C C . PRO A 1 86 ? -4.203 -29.094 5.109 1 94.56 86 PRO A C 1
ATOM 623 O O . PRO A 1 86 ? -3.602 -30.078 5.555 1 94.56 86 PRO A O 1
ATOM 626 N N . GLN A 1 87 ? -5.219 -29.266 4.238 1 96.75 87 GLN A N 1
ATOM 627 C CA . GLN A 1 87 ? -5.727 -30.562 3.803 1 96.75 87 GLN A CA 1
ATOM 628 C C . GLN A 1 87 ? -4.969 -31.062 2.576 1 96.75 87 GLN A C 1
ATOM 630 O O . GLN A 1 87 ? -5.242 -32.156 2.078 1 96.75 87 GLN A O 1
ATOM 635 N N . GLY A 1 88 ? -4.016 -30.25 2.072 1 96.44 88 GLY A N 1
ATOM 636 C CA . GLY A 1 88 ? -3.195 -30.672 0.945 1 96.44 88 GLY A CA 1
ATOM 637 C C . GLY A 1 88 ? -3.77 -30.25 -0.396 1 96.44 88 GLY A C 1
ATOM 638 O O . GLY A 1 88 ? -3.158 -30.484 -1.439 1 96.44 88 GLY A O 1
ATOM 639 N N . ALA A 1 89 ? -4.906 -29.656 -0.374 1 97.56 89 ALA A N 1
ATOM 640 C CA . ALA A 1 89 ? -5.48 -29.156 -1.623 1 97.56 89 ALA A CA 1
ATOM 641 C C . ALA A 1 89 ? -4.719 -27.938 -2.139 1 97.56 89 ALA A C 1
ATOM 643 O O . ALA A 1 89 ? -4.328 -27.062 -1.36 1 97.56 89 ALA A O 1
ATOM 644 N N . ARG A 1 90 ? -4.504 -27.859 -3.48 1 97.94 90 ARG A N 1
ATOM 645 C CA . ARG A 1 90 ? -3.742 -26.797 -4.109 1 97.94 90 ARG A CA 1
ATOM 646 C C . ARG A 1 90 ? -4.629 -25.953 -5.02 1 97.94 90 ARG A C 1
ATOM 648 O O . ARG A 1 90 ? -5.496 -26.484 -5.715 1 97.94 90 ARG A O 1
ATOM 655 N N . LYS A 1 91 ? -4.418 -24.672 -4.988 1 98.62 91 LYS A N 1
ATOM 656 C CA . LYS A 1 91 ? -5.059 -23.734 -5.902 1 98.62 91 LYS A CA 1
ATOM 657 C C . LYS A 1 91 ? -4.086 -22.641 -6.348 1 98.62 91 LYS A C 1
ATOM 659 O O . LYS A 1 91 ? -3.311 -22.125 -5.543 1 98.62 91 LYS A O 1
ATOM 664 N N . SER A 1 92 ? -4.168 -22.359 -7.672 1 98.75 92 SER A N 1
ATOM 665 C CA . SER A 1 92 ? -3.305 -21.328 -8.234 1 98.75 92 SER A CA 1
ATOM 666 C C . SER A 1 92 ? -4.125 -20.188 -8.812 1 98.75 92 SER A C 1
ATOM 668 O O . SER A 1 92 ? -5.242 -20.391 -9.289 1 98.75 92 SER A O 1
ATOM 670 N N . ILE A 1 93 ? -3.557 -18.984 -8.758 1 98.88 93 ILE A N 1
ATOM 671 C CA . ILE A 1 93 ? -4.027 -17.844 -9.523 1 98.88 93 ILE A CA 1
ATOM 672 C C . ILE A 1 93 ? -2.832 -17.062 -10.086 1 98.88 93 ILE A C 1
ATOM 674 O O . ILE A 1 93 ? -1.693 -17.297 -9.672 1 98.88 93 ILE A O 1
ATOM 678 N N . ASN A 1 94 ? -3.1 -16.234 -11.062 1 98.81 94 ASN A N 1
ATOM 679 C CA . ASN A 1 94 ? -2.086 -15.344 -11.617 1 98.81 94 ASN A CA 1
ATOM 680 C C . ASN A 1 94 ? -2.254 -13.914 -11.109 1 98.81 94 ASN A C 1
ATOM 682 O O . ASN A 1 94 ? -3.365 -13.383 -11.094 1 98.81 94 ASN A O 1
ATOM 686 N N . ILE A 1 95 ? -1.122 -13.352 -10.664 1 98.88 95 ILE A N 1
ATOM 687 C CA . ILE A 1 95 ? -1.106 -12 -10.109 1 98.88 95 ILE A CA 1
ATOM 688 C C . ILE A 1 95 ? -0.324 -11.07 -11.031 1 98.88 95 ILE A C 1
ATOM 690 O O . ILE A 1 95 ? 0.831 -11.344 -11.367 1 98.88 95 ILE A O 1
ATOM 694 N N . LEU A 1 96 ? -0.947 -9.984 -11.477 1 98.88 96 LEU A N 1
ATOM 695 C CA . LEU A 1 96 ? -0.264 -8.891 -12.156 1 98.88 96 LEU A CA 1
ATOM 696 C C . LEU A 1 96 ? 0.391 -7.945 -11.156 1 98.88 96 LEU A C 1
ATOM 698 O O . LEU A 1 96 ? -0.291 -7.355 -10.312 1 98.88 96 LEU A O 1
ATOM 702 N N . GLY A 1 97 ? 1.701 -7.77 -11.211 1 98.69 97 GLY A N 1
ATOM 703 C CA . GLY A 1 97 ? 2.432 -6.902 -10.297 1 98.69 97 GLY A CA 1
ATOM 704 C C . GLY A 1 97 ? 2.299 -5.43 -10.633 1 98.69 97 GLY A C 1
ATOM 705 O O . GLY A 1 97 ? 2.674 -5.004 -11.727 1 98.69 97 GLY A O 1
ATOM 706 N N . ILE A 1 98 ? 1.802 -4.664 -9.664 1 98.56 98 ILE A N 1
ATOM 707 C CA . ILE A 1 98 ? 1.585 -3.25 -9.945 1 98.56 98 ILE A CA 1
ATOM 708 C C . ILE A 1 98 ? 2.205 -2.402 -8.836 1 98.56 98 ILE A C 1
ATOM 710 O O . ILE A 1 98 ? 2.23 -1.174 -8.93 1 98.56 98 ILE A O 1
ATOM 714 N N . ASP A 1 99 ? 2.621 -2.992 -7.773 1 96.44 99 ASP A N 1
ATOM 715 C CA . ASP A 1 99 ? 3.166 -2.32 -6.598 1 96.44 99 ASP A CA 1
ATOM 716 C C . ASP A 1 99 ? 4.277 -3.148 -5.957 1 96.44 99 ASP A C 1
ATOM 718 O O . ASP A 1 99 ? 4.531 -4.281 -6.371 1 96.44 99 ASP A O 1
ATOM 722 N N . THR A 1 100 ? 5.008 -2.471 -5.043 1 93.25 100 THR A N 1
ATOM 723 C CA . THR A 1 100 ? 6.062 -3.176 -4.32 1 93.25 100 THR A CA 1
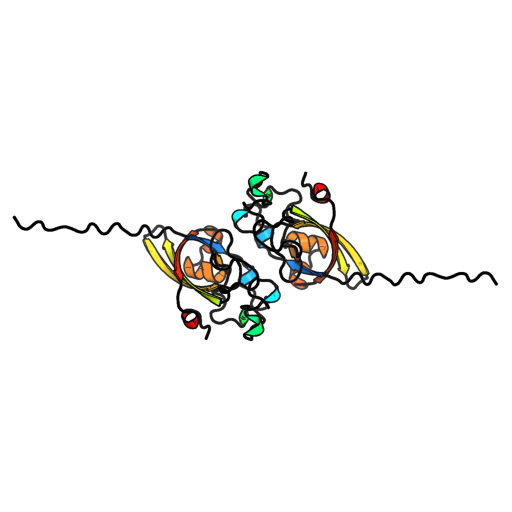ATOM 724 C C . THR A 1 100 ? 5.469 -4.113 -3.271 1 93.25 100 THR A C 1
ATOM 726 O O . THR A 1 100 ? 4.547 -3.732 -2.543 1 93.25 100 THR A O 1
ATOM 729 N N . GLY A 1 101 ? 5.926 -5.383 -3.209 1 92.94 101 GLY A N 1
ATOM 730 C CA . GLY A 1 101 ? 5.695 -6.289 -2.098 1 92.94 101 GLY A CA 1
ATOM 731 C C . GLY A 1 101 ? 6.879 -6.395 -1.155 1 92.94 101 GLY A C 1
ATOM 732 O O . GLY A 1 101 ? 7.785 -7.199 -1.377 1 92.94 101 GLY A O 1
ATOM 733 N N . PHE A 1 102 ? 6.906 -5.695 -0.116 1 84 102 PHE A N 1
ATOM 734 C CA . PHE A 1 102 ? 8.086 -5.578 0.731 1 84 102 PHE A CA 1
ATOM 735 C C . PHE A 1 102 ? 8.336 -6.875 1.493 1 84 102 PHE A C 1
ATOM 737 O O . PHE A 1 102 ? 9.484 -7.305 1.638 1 84 102 PHE A O 1
ATOM 744 N N . SER A 1 103 ? 7.371 -7.582 1.991 1 85.25 103 SER A N 1
ATOM 745 C CA . SER A 1 103 ? 7.504 -8.82 2.748 1 85.25 103 SER A CA 1
ATOM 746 C C . SER A 1 103 ? 6.75 -9.961 2.078 1 85.25 103 SER A C 1
ATOM 748 O O . SER A 1 103 ? 6.09 -10.758 2.752 1 85.25 103 SER A O 1
ATOM 750 N N . GLY A 1 104 ? 6.875 -9.945 0.806 1 93.56 104 GLY A N 1
ATOM 751 C CA . GLY A 1 104 ? 6.129 -10.922 0.016 1 93.56 104 GLY A CA 1
ATOM 752 C C . GLY A 1 104 ? 5.059 -10.289 -0.853 1 93.56 104 GLY A C 1
ATOM 753 O O . GLY A 1 104 ? 5.102 -9.086 -1.119 1 93.56 104 GLY A O 1
ATOM 754 N N . PHE A 1 105 ? 4.164 -11.156 -1.303 1 97.06 105 PHE A N 1
ATOM 755 C CA . PHE A 1 105 ? 3.045 -10.664 -2.1 1 97.06 105 PHE A CA 1
ATOM 756 C C . PHE A 1 105 ? 2.01 -9.977 -1.218 1 97.06 105 PHE A C 1
ATOM 758 O O . PHE A 1 105 ? 1.746 -10.422 -0.099 1 97.06 105 PHE A O 1
ATOM 765 N N . ASN A 1 106 ? 1.512 -8.859 -1.679 1 96.38 106 ASN A N 1
ATOM 766 C CA . ASN A 1 106 ? 0.356 -8.172 -1.109 1 96.38 106 ASN A CA 1
ATOM 767 C C . ASN A 1 106 ? -0.692 -7.859 -2.174 1 96.38 106 ASN A C 1
ATOM 769 O O . ASN A 1 106 ? -0.535 -6.914 -2.947 1 96.38 106 ASN A O 1
ATOM 773 N N . ILE A 1 107 ? -1.802 -8.664 -2.156 1 98.44 107 ILE A N 1
ATOM 774 C CA . ILE A 1 107 ? -2.67 -8.648 -3.328 1 98.44 107 ILE A CA 1
ATOM 775 C C . ILE A 1 107 ? -4.086 -8.242 -2.916 1 98.44 107 ILE A C 1
ATOM 777 O O . ILE A 1 107 ? -4.355 -8.031 -1.731 1 98.44 107 ILE A O 1
ATOM 781 N N . ALA A 1 108 ? -4.957 -8.055 -3.895 1 98.62 108 ALA A N 1
ATOM 782 C CA . ALA A 1 108 ? -6.355 -7.73 -3.615 1 98.62 108 ALA A CA 1
ATOM 783 C C . ALA A 1 108 ? -6.992 -8.781 -2.707 1 98.62 108 ALA A C 1
ATOM 785 O O . ALA A 1 108 ? -6.641 -9.961 -2.771 1 98.62 108 ALA A O 1
ATOM 786 N N . LEU A 1 109 ? -7.922 -8.297 -1.939 1 97.69 109 LEU A N 1
ATOM 787 C CA . LEU A 1 109 ? -8.672 -9.195 -1.063 1 97.69 109 LEU A CA 1
ATOM 788 C C . LEU A 1 109 ? -9.422 -10.242 -1.876 1 97.69 109 LEU A C 1
ATOM 790 O O . LEU A 1 109 ? -9.391 -11.43 -1.547 1 97.69 109 LEU A O 1
ATOM 794 N N . GLU A 1 110 ? -10.047 -9.836 -2.906 1 98.75 110 GLU A N 1
ATOM 795 C CA . GLU A 1 110 ? -10.82 -10.766 -3.727 1 98.75 110 GLU A CA 1
ATOM 796 C C . GLU A 1 110 ? -9.922 -11.828 -4.359 1 98.75 110 GLU A C 1
ATOM 798 O O . GLU A 1 110 ? -10.312 -12.984 -4.488 1 98.75 110 GLU A O 1
ATOM 803 N N . ALA A 1 111 ? -8.75 -11.414 -4.734 1 98.94 111 ALA A N 1
ATOM 804 C CA . ALA A 1 111 ? -7.801 -12.367 -5.305 1 98.94 111 ALA A CA 1
ATOM 805 C C . ALA A 1 111 ? -7.395 -13.414 -4.273 1 98.94 111 ALA A C 1
ATOM 807 O O . ALA A 1 111 ? -7.359 -14.609 -4.578 1 98.94 111 ALA A O 1
ATOM 808 N N . MET A 1 112 ? -7.066 -12.938 -3.08 1 98.69 112 MET A N 1
ATOM 809 C CA . MET A 1 112 ? -6.68 -13.906 -2.053 1 98.69 112 MET A CA 1
ATOM 810 C C . MET A 1 112 ? -7.871 -14.758 -1.633 1 98.69 112 MET A C 1
ATOM 812 O O . MET A 1 112 ? -7.707 -15.93 -1.286 1 98.69 112 MET A O 1
ATOM 816 N N . ASN A 1 113 ? -9.062 -14.219 -1.635 1 98.88 113 ASN A N 1
ATOM 817 C CA . ASN A 1 113 ? -10.25 -15.031 -1.4 1 98.88 113 ASN A CA 1
ATOM 818 C C . ASN A 1 113 ? -10.391 -16.125 -2.451 1 98.88 113 ASN A C 1
ATOM 820 O O . ASN A 1 113 ? -10.719 -17.266 -2.123 1 98.88 113 ASN A O 1
ATOM 824 N N . ASP A 1 114 ? -10.172 -15.797 -3.666 1 98.88 114 ASP A N 1
ATOM 825 C CA . ASP A 1 114 ? -10.195 -16.812 -4.711 1 98.88 114 ASP A CA 1
ATOM 826 C C . ASP A 1 114 ? -9.164 -17.906 -4.434 1 98.88 114 ASP A C 1
ATOM 828 O O . ASP A 1 114 ? -9.484 -19.094 -4.496 1 98.88 114 ASP A O 1
ATOM 832 N N . LEU A 1 115 ? -8 -17.469 -4.02 1 98.75 115 LEU A N 1
ATOM 833 C CA . LEU A 1 115 ? -6.871 -18.359 -3.779 1 98.75 115 LEU A CA 1
ATOM 834 C C . LEU A 1 115 ? -7.145 -19.281 -2.59 1 98.75 115 LEU A C 1
ATOM 836 O O . LEU A 1 115 ? -6.68 -20.422 -2.559 1 98.75 115 LEU A O 1
ATOM 840 N N . THR A 1 116 ? -7.957 -18.875 -1.641 1 98.69 116 THR A N 1
ATOM 841 C CA . THR A 1 116 ? -8.055 -19.562 -0.359 1 98.69 116 THR A CA 1
ATOM 842 C C . THR A 1 116 ? -9.484 -20 -0.096 1 98.69 116 THR A C 1
ATOM 844 O O . THR A 1 116 ? -9.836 -20.344 1.034 1 98.69 116 THR A O 1
ATOM 847 N N . ASN A 1 117 ? -10.305 -19.922 -1.105 1 98.19 117 ASN A N 1
ATOM 848 C CA . ASN A 1 117 ? -11.703 -20.281 -0.951 1 98.19 117 ASN A CA 1
ATOM 849 C C . ASN A 1 117 ? -12.383 -19.469 0.144 1 98.19 117 ASN A C 1
ATOM 851 O O . ASN A 1 117 ? -12.953 -20.016 1.08 1 98.19 117 ASN A O 1
ATOM 855 N N . ASN A 1 118 ? -12.188 -18.172 0.045 1 98.5 118 ASN A N 1
ATOM 856 C CA . ASN A 1 118 ? -12.867 -17.156 0.838 1 98.5 118 ASN A CA 1
ATOM 857 C C . ASN A 1 118 ? -12.359 -17.125 2.275 1 98.5 118 ASN A C 1
ATOM 859 O O . ASN A 1 118 ? -13.102 -16.797 3.199 1 98.5 118 ASN A O 1
ATOM 863 N N . GLN A 1 119 ? -11.047 -17.391 2.531 1 98.25 119 GLN A N 1
ATOM 864 C CA . GLN A 1 119 ? -10.516 -17.438 3.889 1 98.25 119 GLN A CA 1
ATOM 865 C C . GLN A 1 119 ? -9.477 -16.344 4.113 1 98.25 119 GLN A C 1
ATOM 867 O O . GLN A 1 119 ? -8.75 -16.359 5.109 1 98.25 119 GLN A O 1
ATOM 872 N N . ALA A 1 120 ? -9.398 -15.383 3.223 1 97.81 120 ALA A N 1
ATOM 873 C CA . ALA A 1 120 ? -8.312 -14.414 3.277 1 97.81 120 ALA A CA 1
ATOM 874 C C . ALA A 1 120 ? -8.289 -13.688 4.621 1 97.81 120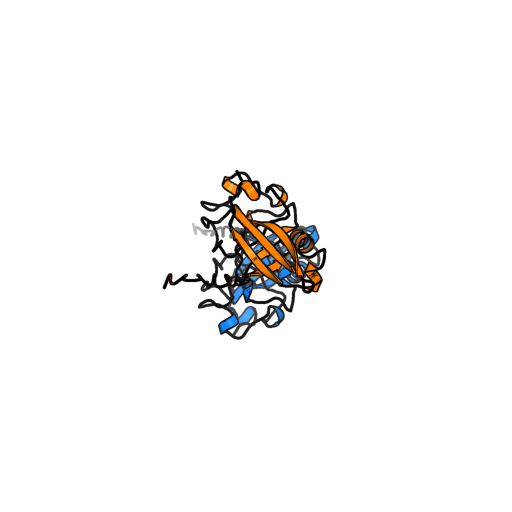 ALA A C 1
ATOM 876 O O . ALA A 1 120 ? -7.246 -13.609 5.273 1 97.81 120 ALA A O 1
ATOM 877 N N . GLU A 1 121 ? -9.422 -13.141 5.039 1 94.56 121 GLU A N 1
ATOM 878 C CA . GLU A 1 121 ? -9.469 -12.375 6.277 1 94.56 121 GLU A CA 1
ATOM 879 C C . GLU A 1 121 ? -9.188 -13.258 7.488 1 94.56 121 GLU A C 1
ATOM 881 O O . GLU A 1 121 ? -8.547 -12.812 8.445 1 94.56 121 GLU A O 1
ATOM 886 N N . ASN A 1 122 ? -9.633 -14.469 7.43 1 95.88 122 ASN A N 1
ATOM 887 C CA . ASN A 1 122 ? -9.367 -15.398 8.523 1 95.88 122 ASN A CA 1
ATOM 888 C C . ASN A 1 122 ? -7.891 -15.766 8.602 1 95.88 122 ASN A C 1
ATOM 890 O O . ASN A 1 122 ? -7.324 -15.875 9.688 1 95.88 122 ASN A O 1
ATOM 894 N N . LEU A 1 123 ? -7.23 -15.953 7.473 1 95.19 123 LEU A N 1
ATOM 895 C CA . LEU A 1 123 ? -5.852 -16.438 7.41 1 95.19 123 LEU A CA 1
ATOM 896 C C . LEU A 1 123 ? -4.867 -15.281 7.566 1 95.19 123 LEU A C 1
ATOM 898 O O . LEU A 1 123 ? -3.764 -15.469 8.086 1 95.19 123 LEU A O 1
ATOM 902 N N . GLY A 1 124 ? -5.203 -14.109 7.027 1 91.94 124 GLY A N 1
ATOM 903 C CA . GLY A 1 124 ? -4.324 -12.953 7.102 1 91.94 124 GLY A CA 1
ATOM 904 C C . GLY A 1 124 ? -3.143 -13.047 6.156 1 91.94 124 GLY A C 1
ATOM 905 O O . GLY A 1 124 ? -3.078 -12.32 5.164 1 91.94 124 GLY A O 1
ATOM 906 N N . ARG A 1 125 ? -2.27 -13.883 6.48 1 93.06 125 ARG A N 1
ATOM 907 C CA . ARG A 1 125 ? -1.064 -14.141 5.695 1 93.06 125 ARG A CA 1
ATOM 908 C C . ARG A 1 125 ? -0.838 -15.633 5.504 1 93.06 125 ARG A C 1
ATOM 910 O O . ARG A 1 125 ? -1.087 -16.422 6.414 1 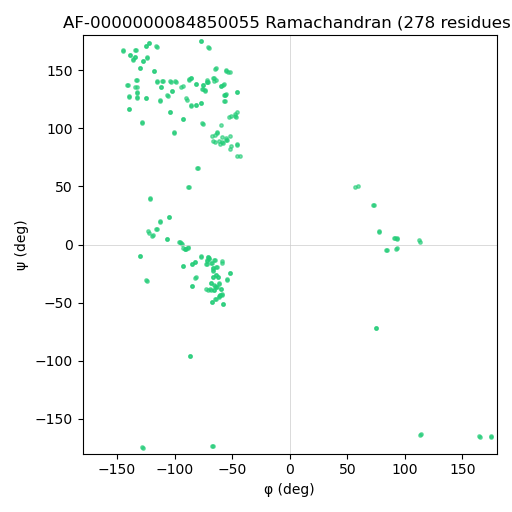93.06 125 ARG A O 1
ATOM 917 N N . ILE A 1 126 ? -0.391 -15.969 4.332 1 96.44 126 ILE A N 1
ATOM 918 C CA . ILE A 1 126 ? -0.131 -17.375 4.016 1 96.44 126 ILE A CA 1
ATOM 919 C C . ILE A 1 126 ? 1.227 -17.5 3.326 1 96.44 126 ILE A C 1
ATOM 921 O O . ILE A 1 126 ? 1.828 -16.5 2.934 1 96.44 126 ILE A O 1
ATOM 925 N N . ASN A 1 127 ? 1.663 -18.734 3.238 1 96.62 127 ASN A N 1
ATOM 926 C CA . ASN A 1 127 ? 2.797 -19.062 2.385 1 96.62 127 ASN A CA 1
ATOM 927 C C . ASN A 1 127 ? 2.34 -19.641 1.05 1 96.62 127 ASN A C 1
ATOM 929 O O . ASN A 1 127 ? 1.407 -20.453 1.005 1 96.62 127 ASN A O 1
ATOM 933 N N . VAL A 1 128 ? 3.039 -19.234 0.02 1 98.25 128 VAL A N 1
ATOM 934 C CA . VAL A 1 128 ? 2.703 -19.719 -1.31 1 98.25 128 VAL A CA 1
ATOM 935 C C . VAL A 1 128 ? 3.979 -20.094 -2.062 1 98.25 128 VAL A C 1
ATOM 937 O O . VAL A 1 128 ? 5.07 -19.641 -1.71 1 98.25 128 VAL A O 1
ATOM 940 N N . ASP A 1 129 ? 3.793 -20.938 -3.084 1 97.38 129 ASP A N 1
ATOM 941 C CA . ASP A 1 129 ? 4.793 -21.062 -4.141 1 97.38 129 ASP A CA 1
ATOM 942 C C . ASP A 1 129 ? 4.562 -20.047 -5.246 1 97.38 129 ASP A C 1
ATOM 944 O O . ASP A 1 129 ? 3.42 -19.75 -5.605 1 97.38 129 ASP A O 1
ATOM 948 N N . ALA A 1 130 ? 5.621 -19.531 -5.746 1 98 130 ALA A N 1
ATOM 949 C CA . ALA A 1 130 ? 5.488 -18.5 -6.773 1 98 130 ALA A CA 1
ATOM 950 C C . ALA A 1 130 ? 6.418 -18.781 -7.953 1 98 130 ALA A C 1
ATOM 952 O O . ALA A 1 130 ? 7.582 -19.141 -7.762 1 98 130 ALA A O 1
ATOM 953 N N . VAL A 1 131 ? 5.883 -18.625 -9.148 1 97.62 131 VAL A N 1
ATOM 954 C CA . VAL A 1 131 ? 6.66 -18.719 -10.383 1 97.62 131 VAL A CA 1
ATOM 955 C C . VAL A 1 131 ? 6.32 -17.531 -11.289 1 97.62 131 VAL A C 1
ATOM 957 O O . VAL A 1 131 ? 5.148 -17.172 -11.43 1 97.62 131 VAL A O 1
ATOM 960 N N . GLN A 1 132 ? 7.316 -16.859 -11.789 1 97.56 132 GLN A N 1
ATOM 961 C CA . GLN A 1 132 ? 7.07 -15.789 -12.75 1 97.56 132 GLN A CA 1
ATOM 962 C C . GLN A 1 132 ? 6.711 -16.359 -14.125 1 97.56 132 GLN A C 1
ATOM 964 O O . GLN A 1 132 ? 7.34 -17.297 -14.594 1 97.56 132 GLN A O 1
ATOM 969 N N . LEU A 1 133 ? 5.676 -15.805 -14.727 1 98.38 133 LEU A N 1
ATOM 970 C CA . LEU A 1 133 ? 5.223 -16.188 -16.062 1 98.38 133 LEU A CA 1
ATOM 971 C C . LEU A 1 133 ? 5.363 -15.016 -17.031 1 98.38 133 LEU A C 1
ATOM 973 O O . LEU A 1 133 ? 5.719 -13.906 -16.641 1 98.38 133 LEU A O 1
ATOM 977 N N . ASP A 1 134 ? 5.145 -15.344 -18.328 1 98.12 134 ASP A N 1
ATOM 978 C CA . ASP A 1 134 ? 5.027 -14.281 -19.328 1 98.12 134 ASP A CA 1
ATOM 979 C C . ASP A 1 134 ? 3.869 -13.344 -19 1 98.12 134 ASP A C 1
ATOM 981 O O . ASP A 1 134 ? 2.795 -13.789 -18.594 1 98.12 134 ASP A O 1
ATOM 985 N N . PRO A 1 135 ? 4.105 -11.984 -19.141 1 98.06 135 PRO A N 1
ATOM 986 C CA . PRO A 1 135 ? 3.053 -11.023 -18.812 1 98.06 135 PRO A CA 1
ATOM 987 C C . PRO A 1 135 ? 1.726 -11.336 -19.5 1 98.06 135 PRO A C 1
ATOM 989 O O . PRO A 1 135 ? 0.661 -10.992 -18.984 1 98.06 135 PRO A O 1
ATOM 992 N N . THR A 1 136 ? 1.744 -12.047 -20.641 1 98.25 136 THR A N 1
ATOM 993 C CA . THR A 1 136 ? 0.521 -12.375 -21.359 1 98.25 136 THR A CA 1
ATOM 994 C C . THR A 1 136 ? -0.348 -13.328 -20.547 1 98.25 136 THR A C 1
ATOM 996 O O . THR A 1 136 ? -1.563 -13.391 -20.734 1 98.25 136 THR A O 1
ATOM 999 N N . ALA A 1 137 ? 0.232 -14.062 -19.609 1 98.62 137 ALA A N 1
ATOM 1000 C CA . ALA A 1 137 ? -0.534 -14.953 -18.734 1 98.62 137 ALA A CA 1
ATOM 1001 C C . ALA A 1 137 ? -1.455 -14.156 -17.812 1 98.62 137 ALA A C 1
ATOM 1003 O O . ALA A 1 137 ? -2.436 -14.695 -17.297 1 98.62 137 ALA A O 1
ATOM 1004 N N . CYS A 1 138 ? -1.122 -12.898 -17.656 1 98.69 138 CYS A N 1
ATOM 1005 C CA . CYS A 1 138 ? -1.978 -12.008 -16.891 1 98.69 138 CYS A CA 1
ATOM 1006 C C . CYS A 1 138 ? -2.725 -11.039 -17.797 1 98.69 138 CYS A C 1
ATOM 1008 O O . CYS A 1 138 ? -3.326 -10.07 -17.328 1 98.69 138 CYS A O 1
ATOM 1010 N N . GLY A 1 139 ? -2.537 -11.25 -19.031 1 98.12 139 GLY A N 1
ATOM 1011 C CA . GLY A 1 139 ? -3.322 -10.484 -19.984 1 98.12 139 GLY A CA 1
ATOM 1012 C C . GLY A 1 139 ? -2.623 -9.219 -20.453 1 98.12 139 GLY A C 1
ATOM 1013 O O . GLY A 1 139 ? -3.193 -8.438 -21.219 1 98.12 139 GLY A O 1
ATOM 1014 N N . LEU A 1 140 ? -1.438 -9.047 -20.031 1 96.44 140 LEU A N 1
ATOM 1015 C CA . LEU A 1 140 ? -0.688 -7.887 -20.5 1 96.44 140 LEU A CA 1
ATOM 1016 C C . LEU A 1 140 ? 0.083 -8.211 -21.766 1 96.44 140 LEU A C 1
ATOM 1018 O O . LEU A 1 140 ? 0.779 -9.227 -21.844 1 96.44 140 LEU A O 1
ATOM 1022 N N . LYS A 1 141 ? -0.161 -7.414 -22.797 1 86.12 141 LYS A N 1
ATOM 1023 C C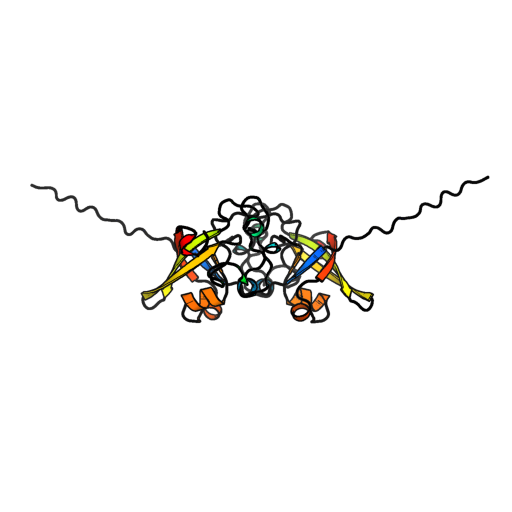A . LYS A 1 141 ? 0.437 -7.664 -24.109 1 86.12 141 LYS A CA 1
ATOM 1024 C C . LYS A 1 141 ? 1.764 -6.926 -24.25 1 86.12 141 LYS A C 1
ATOM 1026 O O . LYS A 1 141 ? 1.964 -5.871 -23.641 1 86.12 141 LYS A O 1
ATOM 1031 N N . MET B 1 1 ? 10.742 62.375 -0.613 1 51.53 1 MET B N 1
ATOM 1032 C CA . MET B 1 1 ? 9.633 61.438 -0.801 1 51.53 1 MET B CA 1
ATOM 1033 C C . MET B 1 1 ? 10.008 60.062 -0.317 1 51.53 1 MET B C 1
ATOM 1035 O O . MET B 1 1 ? 11.039 59.5 -0.717 1 51.53 1 MET B O 1
ATOM 1039 N N . LYS B 1 2 ? 9.656 59.688 1.018 1 59.84 2 LYS B N 1
ATOM 1040 C CA . LYS B 1 2 ? 9.906 58.406 1.652 1 59.84 2 LYS B CA 1
ATOM 1041 C C . LYS B 1 2 ? 9.188 57.281 0.907 1 59.84 2 LYS B C 1
ATOM 1043 O O . LYS B 1 2 ? 7.973 57.344 0.711 1 59.84 2 LYS B O 1
ATOM 1048 N N . PHE B 1 3 ? 9.797 56.625 -0.117 1 55.44 3 PHE B N 1
ATOM 1049 C CA . PHE B 1 3 ? 9.305 55.469 -0.833 1 55.44 3 PHE B CA 1
ATOM 1050 C C . PHE B 1 3 ? 9.055 54.312 0.129 1 55.44 3 PHE B C 1
ATOM 1052 O O . PHE B 1 3 ? 9.977 53.844 0.806 1 55.44 3 PHE B O 1
ATOM 1059 N N . PHE B 1 4 ? 7.879 54.219 0.73 1 50.56 4 PHE B N 1
ATOM 1060 C CA . PHE B 1 4 ? 7.508 53.031 1.453 1 50.56 4 PHE B CA 1
ATOM 1061 C C . PHE B 1 4 ? 7.316 51.844 0.492 1 50.56 4 PHE B C 1
ATOM 1063 O O . PHE B 1 4 ? 6.406 51.875 -0.338 1 50.56 4 PHE B O 1
ATOM 1070 N N . ALA B 1 5 ? 8.297 51.062 0.27 1 57.97 5 ALA B N 1
ATOM 1071 C CA . ALA B 1 5 ? 8.18 49.812 -0.452 1 57.97 5 ALA B CA 1
ATOM 1072 C C . ALA B 1 5 ? 7.215 48.844 0.253 1 57.97 5 ALA B C 1
ATOM 1074 O O . ALA B 1 5 ? 7.465 48.438 1.384 1 57.97 5 ALA B O 1
ATOM 1075 N N . THR B 1 6 ? 5.961 48.938 -0.008 1 51.09 6 THR B N 1
ATOM 1076 C CA . THR B 1 6 ? 5.074 47.875 0.5 1 51.09 6 THR B CA 1
ATOM 1077 C C . THR B 1 6 ? 5.473 46.531 -0.041 1 51.09 6 THR B C 1
ATOM 1079 O O . THR B 1 6 ? 5.477 46.312 -1.255 1 51.09 6 THR B O 1
ATOM 1082 N N . LEU B 1 7 ? 6.094 45.75 0.707 1 53.53 7 LEU B N 1
ATOM 1083 C CA . LEU B 1 7 ? 6.375 44.375 0.333 1 53.53 7 LEU B CA 1
ATOM 1084 C C . LEU B 1 7 ? 5.086 43.562 0.248 1 53.53 7 LEU B C 1
ATOM 1086 O O . LEU B 1 7 ? 4.367 43.406 1.241 1 53.53 7 LEU B O 1
ATOM 1090 N N . PHE B 1 8 ? 4.402 43.5 -0.918 1 49.28 8 PHE B N 1
ATOM 1091 C CA . PHE B 1 8 ? 3.301 42.562 -1.149 1 49.28 8 PHE B CA 1
ATOM 1092 C C . PHE B 1 8 ? 3.715 41.125 -0.817 1 49.28 8 PHE B C 1
ATOM 1094 O O . PHE B 1 8 ? 4.605 40.594 -1.462 1 49.28 8 PHE B O 1
ATOM 1101 N N . ALA B 1 9 ? 3.492 40.625 0.375 1 50.5 9 ALA B N 1
ATOM 1102 C CA . ALA B 1 9 ? 3.662 39.219 0.638 1 50.5 9 ALA B CA 1
ATOM 1103 C C . ALA B 1 9 ? 2.818 38.375 -0.319 1 50.5 9 ALA B C 1
ATOM 1105 O O . ALA B 1 9 ? 1.59 38.469 -0.328 1 50.5 9 ALA B O 1
ATOM 1106 N N . LEU B 1 10 ? 3.287 37.969 -1.448 1 50.41 10 LEU B N 1
ATOM 1107 C CA . LEU B 1 10 ? 2.596 37 -2.273 1 50.41 10 LEU B CA 1
ATOM 1108 C C . LEU B 1 10 ? 2.1 35.844 -1.427 1 50.41 10 LEU B C 1
ATOM 1110 O O . LEU B 1 10 ? 2.867 35.25 -0.667 1 50.41 10 LEU B O 1
ATOM 1114 N N . PRO B 1 11 ? 0.704 35.719 -1.328 1 46.78 11 PRO B N 1
ATOM 1115 C CA . PRO B 1 11 ? 0.248 34.562 -0.587 1 46.78 11 PRO B CA 1
ATOM 1116 C C . PRO B 1 11 ? 0.954 33.281 -1.022 1 46.78 11 PRO B C 1
ATOM 1118 O O . PRO B 1 11 ? 1.149 33.031 -2.221 1 46.78 11 PRO B O 1
ATOM 1121 N N . ALA B 1 12 ? 1.797 32.719 -0.19 1 46.12 12 ALA B N 1
ATOM 1122 C CA . ALA B 1 12 ? 2.369 31.406 -0.464 1 46.12 12 ALA B CA 1
ATOM 1123 C C . ALA B 1 12 ? 1.292 30.438 -0.919 1 46.12 12 ALA B C 1
ATOM 1125 O O . ALA B 1 12 ? 0.313 30.203 -0.206 1 46.12 12 ALA B O 1
ATOM 1126 N N . VAL B 1 13 ? 0.974 30.422 -2.221 1 44.16 13 VAL B N 1
ATOM 1127 C CA . VAL B 1 13 ? 0.107 29.359 -2.719 1 44.16 13 VAL B CA 1
ATOM 1128 C C . VAL B 1 13 ? 0.533 28.031 -2.117 1 44.16 13 VAL B C 1
ATOM 1130 O O . VAL B 1 13 ? 1.656 27.562 -2.338 1 44.16 13 VAL B O 1
ATOM 1133 N N . VAL B 1 14 ? 0.17 27.828 -0.807 1 52.38 14 VAL B N 1
ATOM 1134 C CA . VAL B 1 14 ? 0.443 26.5 -0.268 1 52.38 14 VAL B CA 1
ATOM 1135 C C . VAL B 1 14 ? -0.137 25.438 -1.197 1 52.38 14 VAL B C 1
ATOM 1137 O O . VAL B 1 14 ? -1.337 25.453 -1.485 1 52.38 14 VAL B O 1
ATOM 1140 N N . LEU B 1 15 ? 0.521 25 -2.318 1 62.44 15 LEU B N 1
ATOM 1141 C CA . LEU B 1 15 ? 0.073 23.969 -3.232 1 62.44 15 LEU B CA 1
ATOM 1142 C C . LEU B 1 15 ? -0.308 22.703 -2.471 1 62.44 15 LEU B C 1
ATOM 1144 O O . LEU B 1 15 ? 0.469 22.203 -1.65 1 62.44 15 LEU B O 1
ATOM 1148 N N . GLY B 1 16 ? -1.599 22.422 -2.463 1 87 16 GLY B N 1
ATOM 1149 C CA . GLY B 1 16 ? -2.211 21.266 -1.828 1 87 16 GLY B CA 1
ATOM 1150 C C . GLY B 1 16 ? -1.63 19.953 -2.303 1 87 16 GLY B C 1
ATOM 1151 O O . GLY B 1 16 ? -1.188 19.828 -3.447 1 87 16 GLY B O 1
ATOM 1152 N N . VAL B 1 17 ? -1.278 19.156 -1.435 1 93.75 17 VAL B N 1
ATOM 1153 C CA . VAL B 1 17 ? -0.838 17.797 -1.706 1 93.75 17 VAL B CA 1
ATOM 1154 C C . VAL B 1 17 ? -2.016 16.828 -1.565 1 93.75 17 VAL B C 1
ATOM 1156 O O . VAL B 1 17 ? -2.838 16.984 -0.658 1 93.75 17 VAL B O 1
ATOM 1159 N N . SER B 1 18 ? -2.094 15.93 -2.527 1 95.56 18 SER B N 1
ATOM 1160 C CA . SER B 1 18 ? -3.189 14.961 -2.506 1 95.56 18 SER B CA 1
ATOM 1161 C C . SER B 1 18 ? -3.074 14.023 -1.312 1 95.56 18 SER B C 1
ATOM 1163 O O . SER B 1 18 ? -1.968 13.664 -0.899 1 95.56 18 SER B O 1
ATOM 1165 N N . LEU B 1 19 ? -4.215 13.648 -0.718 1 97.31 19 LEU B N 1
ATOM 1166 C CA . LEU B 1 19 ? -4.27 12.711 0.397 1 97.31 19 LEU B CA 1
ATOM 1167 C C . LEU B 1 19 ? -5.445 11.75 0.241 1 97.31 19 LEU B C 1
ATOM 1169 O O . LEU B 1 19 ? -6.559 12.172 -0.076 1 97.31 19 LEU B O 1
ATOM 1173 N N . SER B 1 20 ? -5.172 10.469 0.321 1 96.19 20 SER B N 1
ATOM 1174 C CA . SER B 1 20 ? -6.168 9.398 0.331 1 96.19 20 SER B CA 1
ATOM 1175 C C . SER B 1 20 ? -5.961 8.461 1.513 1 96.19 20 SER B C 1
ATOM 1177 O O . SER B 1 20 ? -5.199 8.766 2.434 1 96.19 20 SER B O 1
ATOM 1179 N N . PHE B 1 21 ? -6.773 7.387 1.533 1 96.31 21 PHE B N 1
ATOM 1180 C CA . PHE B 1 21 ? -6.672 6.484 2.674 1 96.31 21 PHE B CA 1
ATOM 1181 C C . PHE B 1 21 ? -6.473 5.047 2.209 1 96.31 21 PHE B C 1
ATOM 1183 O O . PHE B 1 21 ? -6.773 4.711 1.061 1 96.31 21 PHE B O 1
ATOM 1190 N N . ASP B 1 22 ? -5.922 4.211 3.088 1 95.44 22 ASP B N 1
ATOM 1191 C CA . ASP B 1 22 ? -5.785 2.764 2.965 1 95.44 22 ASP B CA 1
ATOM 1192 C C . ASP B 1 22 ? -6.074 2.07 4.293 1 95.44 22 ASP B C 1
ATOM 1194 O O . ASP B 1 22 ? -5.297 2.186 5.242 1 95.44 22 ASP B O 1
ATOM 1198 N N . PRO B 1 23 ? -7.129 1.258 4.289 1 93.75 23 PRO B N 1
ATOM 1199 C CA . PRO B 1 23 ? -7.539 0.655 5.559 1 93.75 23 PRO B CA 1
ATOM 1200 C C . PRO B 1 23 ? -6.496 -0.308 6.121 1 93.75 23 PRO B C 1
ATOM 1202 O O . PRO B 1 23 ? -6.582 -0.705 7.285 1 93.75 23 PRO B O 1
ATOM 1205 N N . ILE B 1 24 ? -5.492 -0.687 5.277 1 91.94 24 ILE B N 1
ATOM 1206 C CA . ILE B 1 24 ? -4.492 -1.613 5.793 1 91.94 24 ILE B CA 1
ATOM 1207 C C . ILE B 1 24 ? -3.75 -0.972 6.965 1 91.94 24 ILE B C 1
ATOM 1209 O O . ILE B 1 24 ? -3.291 -1.668 7.875 1 91.94 24 ILE B O 1
ATOM 1213 N N . TYR B 1 25 ? -3.678 0.321 6.961 1 97.31 25 TYR B N 1
ATOM 1214 C CA . TYR B 1 25 ? -2.932 1.02 8 1 97.31 25 TYR B CA 1
ATOM 1215 C C . TYR B 1 25 ? -3.723 1.066 9.305 1 97.31 25 TYR B C 1
ATOM 1217 O O . TYR B 1 25 ? -3.186 1.428 10.352 1 97.31 25 TYR B O 1
ATOM 1225 N N . ASP B 1 26 ? -4.996 0.696 9.289 1 97.5 26 ASP B N 1
ATOM 1226 C CA . ASP B 1 26 ? -5.84 0.673 10.484 1 97.5 26 ASP B CA 1
ATOM 1227 C C . ASP B 1 26 ? -5.621 -0.608 11.281 1 97.5 26 ASP B C 1
ATOM 1229 O O . ASP B 1 26 ? -6.047 -0.706 12.438 1 97.5 26 ASP B O 1
ATOM 1233 N N . ASN B 1 27 ? -4.984 -1.609 10.656 1 94.56 27 ASN B N 1
ATOM 1234 C CA . ASN B 1 27 ? -4.816 -2.912 11.297 1 94.56 27 ASN B CA 1
ATOM 1235 C C . ASN B 1 27 ? -3.723 -2.879 12.359 1 94.56 27 ASN B C 1
ATOM 1237 O O . ASN B 1 27 ? -2.535 -2.938 12.039 1 94.56 27 ASN B O 1
ATOM 1241 N N . ARG B 1 28 ? -4.176 -2.859 13.602 1 97.25 28 ARG B N 1
ATOM 1242 C CA . ARG B 1 28 ? -3.266 -2.758 14.734 1 97.25 28 ARG B CA 1
ATOM 1243 C C . ARG B 1 28 ? -2.213 -3.861 14.695 1 97.25 28 ARG B C 1
ATOM 1245 O O . ARG B 1 28 ? -1.062 -3.645 15.086 1 97.25 28 ARG B O 1
ATOM 1252 N N . SER B 1 29 ? -2.549 -4.969 14.156 1 94.5 29 SER B N 1
ATOM 1253 C CA . SER B 1 29 ? -1.646 -6.117 14.117 1 94.5 29 SER B CA 1
ATOM 1254 C C . SER B 1 29 ? -0.85 -6.148 12.82 1 94.5 29 SER B C 1
ATOM 1256 O O . SER B 1 29 ? -0.052 -7.062 12.602 1 94.5 29 SER B O 1
ATOM 1258 N N . GLY B 1 30 ? -1.084 -5.188 12.008 1 93.25 30 GLY B N 1
ATOM 1259 C CA . GLY B 1 30 ? -0.325 -5.133 10.766 1 93.25 30 GLY B CA 1
ATOM 1260 C C . GLY B 1 30 ? 1.175 -5.09 10.984 1 93.25 30 GLY B C 1
ATOM 1261 O O . GLY B 1 30 ? 1.655 -4.414 11.898 1 93.25 30 GLY B O 1
ATOM 1262 N N . SER B 1 31 ? 1.911 -5.824 10.203 1 92.94 31 SER B N 1
ATOM 1263 C CA . SER B 1 31 ? 3.357 -5.949 10.352 1 92.94 31 SER B CA 1
ATOM 1264 C C . SER B 1 31 ? 4.086 -4.828 9.625 1 92.94 31 SER B C 1
ATOM 1266 O O . SER B 1 31 ? 3.727 -4.473 8.5 1 92.94 31 SER B O 1
ATOM 1268 N N . LEU B 1 32 ? 5.148 -4.352 10.164 1 96.25 32 LEU B N 1
ATOM 1269 C CA . LEU B 1 32 ? 5.984 -3.344 9.516 1 96.25 32 LEU B CA 1
ATOM 1270 C C . LEU B 1 32 ? 6.754 -3.945 8.344 1 96.25 32 LEU B C 1
ATOM 1272 O O . LEU B 1 32 ? 7.266 -3.217 7.488 1 96.25 32 LEU B O 1
ATOM 1276 N N . THR B 1 33 ? 6.809 -5.258 8.242 1 91.06 33 THR B N 1
ATOM 1277 C CA . THR B 1 33 ? 7.516 -5.879 7.129 1 91.06 33 THR B CA 1
ATOM 1278 C C . THR B 1 33 ? 6.758 -5.656 5.82 1 91.06 33 THR B C 1
ATOM 1280 O O . THR B 1 33 ? 7.305 -5.871 4.738 1 91.06 33 THR B O 1
ATOM 1283 N N . SER B 1 34 ? 5.551 -5.207 5.965 1 88.62 34 SER B N 1
ATOM 1284 C CA . SER B 1 34 ? 4.719 -5.062 4.77 1 88.62 34 SER B CA 1
ATOM 1285 C C . SER B 1 34 ? 4.875 -3.678 4.156 1 88.62 34 SER B C 1
ATOM 1287 O O . SER B 1 34 ? 4.281 -3.385 3.113 1 88.62 34 SER B O 1
ATOM 1289 N N . VAL B 1 35 ? 5.637 -2.75 4.758 1 93.88 35 VAL B N 1
ATOM 1290 C CA . VAL B 1 35 ? 5.75 -1.373 4.289 1 93.88 35 VAL B CA 1
ATOM 1291 C C . VAL B 1 35 ? 7.219 -1.025 4.059 1 93.88 35 VAL B C 1
ATOM 1293 O O . VAL B 1 35 ? 8.109 -1.787 4.438 1 93.88 35 VAL B O 1
ATOM 1296 N N . ALA B 1 36 ? 7.496 0.101 3.469 1 94 36 ALA B N 1
ATOM 1297 C CA . ALA B 1 36 ? 8.836 0.51 3.055 1 94 36 ALA B CA 1
ATOM 1298 C C . ALA B 1 36 ? 9.742 0.713 4.266 1 94 36 ALA B C 1
ATOM 1300 O O . ALA B 1 36 ? 10.93 0.387 4.219 1 94 36 ALA B O 1
ATOM 1301 N N . CYS B 1 37 ? 9.188 1.274 5.312 1 97.19 37 CYS B N 1
ATOM 1302 C CA . CYS B 1 37 ? 9.992 1.613 6.48 1 97.19 37 CYS B CA 1
ATOM 1303 C C . CYS B 1 37 ? 10.078 0.436 7.445 1 97.19 37 CYS B C 1
ATOM 1305 O O . CYS B 1 37 ? 9.836 0.587 8.641 1 97.19 37 CYS B O 1
ATOM 1307 N N . SER B 1 38 ? 10.406 -0.698 6.902 1 94.38 38 SER B N 1
ATOM 1308 C CA . SER B 1 38 ? 10.484 -1.953 7.645 1 94.38 38 SER B CA 1
ATOM 1309 C C . SER B 1 38 ? 11.852 -2.137 8.281 1 94.38 38 SER B C 1
ATOM 1311 O O . SER B 1 38 ? 12.148 -1.535 9.312 1 94.38 38 SER B O 1
ATOM 1313 N N . ASP B 1 39 ? 12.766 -2.834 7.703 1 93.75 39 ASP B N 1
ATOM 1314 C CA . ASP B 1 39 ? 13.977 -3.326 8.352 1 93.75 39 ASP B CA 1
ATOM 1315 C C . ASP B 1 39 ? 15.227 -2.754 7.68 1 93.75 39 ASP B C 1
ATOM 1317 O O . ASP B 1 39 ? 16.344 -3.193 7.957 1 93.75 39 ASP B O 1
ATOM 1321 N N . GLY B 1 40 ? 15.094 -1.849 6.793 1 92.94 40 GLY B N 1
ATOM 1322 C CA . GLY B 1 40 ? 16.234 -1.184 6.18 1 92.94 40 GLY B CA 1
ATOM 1323 C C . GLY B 1 40 ? 17 -0.312 7.148 1 92.94 40 GLY B C 1
ATOM 1324 O O . GLY B 1 40 ? 16.672 -0.252 8.336 1 92.94 40 GLY B O 1
ATOM 1325 N N . PRO B 1 41 ? 17.953 0.415 6.648 1 94.5 41 PRO B N 1
ATOM 1326 C CA . PRO B 1 41 ? 18.875 1.184 7.5 1 94.5 41 PRO B CA 1
ATOM 1327 C C . PRO B 1 41 ? 18.141 2.236 8.336 1 94.5 41 PRO B C 1
ATOM 1329 O O . PRO B 1 41 ? 18.562 2.527 9.461 1 94.5 41 PRO B O 1
ATOM 1332 N N . ASN B 1 42 ? 17.094 2.807 7.809 1 97.12 42 ASN B N 1
ATOM 1333 C CA . ASN B 1 42 ? 16.328 3.807 8.547 1 97.12 42 ASN B CA 1
ATOM 1334 C C . ASN B 1 42 ? 14.93 3.299 8.891 1 97.12 42 ASN B C 1
ATOM 1336 O O . ASN B 1 42 ? 14.016 4.094 9.141 1 97.12 42 ASN B O 1
ATOM 1340 N N . GLY B 1 43 ? 14.852 1.975 8.852 1 97.25 43 GLY B N 1
ATOM 1341 C CA . GLY B 1 43 ? 13.555 1.362 9.125 1 97.25 43 GLY B CA 1
ATOM 1342 C C . GLY B 1 43 ? 13.148 1.472 10.586 1 97.25 43 GLY B C 1
ATOM 1343 O O . GLY B 1 43 ? 13.945 1.874 11.43 1 97.25 43 GLY B O 1
ATOM 1344 N N . LEU B 1 44 ? 11.93 1.14 10.852 1 98.5 44 LEU B N 1
ATOM 1345 C CA . LEU B 1 44 ? 11.359 1.305 12.188 1 98.5 44 LEU B CA 1
ATOM 1346 C C . LEU B 1 44 ? 11.523 0.031 13.008 1 98.5 44 LEU B C 1
ATOM 1348 O O . LEU B 1 44 ? 11.445 0.068 14.242 1 98.5 44 LEU B O 1
ATOM 1352 N N . ILE B 1 45 ? 11.766 -1.091 12.359 1 97.38 45 ILE B N 1
ATOM 1353 C CA . ILE B 1 45 ? 11.945 -2.344 13.078 1 97.38 45 ILE B CA 1
ATOM 1354 C C . ILE B 1 45 ? 13.234 -2.281 13.898 1 97.38 45 ILE B C 1
ATOM 1356 O O . ILE B 1 45 ? 13.234 -2.584 15.094 1 97.38 45 ILE B O 1
ATOM 1360 N N . PRO B 1 46 ? 14.344 -1.873 13.289 1 97.25 46 PRO B N 1
ATOM 1361 C CA . PRO B 1 46 ? 15.539 -1.732 14.117 1 97.25 46 PRO B CA 1
ATOM 1362 C C . PRO B 1 46 ? 15.352 -0.745 15.266 1 97.25 46 PRO B C 1
ATOM 1364 O O . PRO B 1 46 ? 16.141 -0.732 16.219 1 97.25 46 PRO B O 1
ATOM 1367 N N . ARG B 1 47 ? 14.32 0.037 15.203 1 97.25 47 ARG B N 1
ATOM 1368 C CA . ARG B 1 47 ? 14.055 1.011 16.25 1 97.25 47 ARG B CA 1
ATOM 1369 C C . ARG B 1 47 ? 13.125 0.428 17.312 1 97.25 47 ARG B C 1
ATOM 1371 O O . ARG B 1 47 ? 12.703 1.135 18.234 1 97.25 47 ARG B O 1
ATOM 1378 N N . GLY B 1 48 ? 12.672 -0.764 17.109 1 97.81 48 GLY B N 1
ATOM 1379 C CA . GLY B 1 48 ? 11.977 -1.464 18.172 1 97.81 48 GLY B CA 1
ATOM 1380 C C . GLY B 1 48 ? 10.5 -1.675 17.891 1 97.81 48 GLY B C 1
ATOM 1381 O O . GLY B 1 48 ? 9.766 -2.197 18.734 1 97.81 48 GLY B O 1
ATOM 1382 N N . PHE B 1 49 ? 10.086 -1.282 16.75 1 98.56 49 PHE B N 1
ATOM 1383 C CA . PHE B 1 49 ? 8.688 -1.452 16.391 1 98.56 49 PHE B CA 1
ATOM 1384 C C . PHE B 1 49 ? 8.516 -2.617 15.422 1 98.56 49 PHE B C 1
ATOM 1386 O O . PHE B 1 49 ? 9.32 -2.785 14.5 1 98.56 49 PHE B O 1
ATOM 1393 N N . ASN B 1 50 ? 7.414 -3.373 15.648 1 97.5 50 ASN B N 1
ATOM 1394 C CA . ASN B 1 50 ? 7.207 -4.52 14.766 1 97.5 50 ASN B CA 1
ATOM 1395 C C . ASN B 1 50 ? 5.84 -4.465 14.086 1 97.5 50 ASN B C 1
ATOM 1397 O O . ASN B 1 50 ? 5.66 -5.012 13 1 97.5 50 ASN B O 1
ATOM 1401 N N . THR B 1 51 ? 4.871 -3.875 14.797 1 97.62 51 THR B N 1
ATOM 1402 C CA . THR B 1 51 ? 3.514 -3.789 14.273 1 97.62 51 THR B CA 1
ATOM 1403 C C . THR B 1 51 ? 3.037 -2.34 14.234 1 97.62 51 THR B C 1
ATOM 1405 O O . THR B 1 51 ? 3.609 -1.475 14.898 1 97.62 51 THR B O 1
ATOM 1408 N N . PHE B 1 52 ? 2.006 -2.111 13.43 1 98.25 52 PHE B N 1
ATOM 1409 C CA . PHE B 1 52 ? 1.463 -0.765 13.289 1 98.25 52 PHE B CA 1
ATOM 1410 C C . PHE B 1 52 ? 0.973 -0.243 14.641 1 98.25 52 PHE B C 1
ATOM 1412 O O . PHE B 1 52 ? 1.198 0.92 14.977 1 98.25 52 PHE B O 1
ATOM 1419 N N . GLY B 1 53 ? 0.384 -1.097 15.414 1 98.69 53 GLY B N 1
ATOM 1420 C CA . GLY B 1 53 ? -0.208 -0.698 16.688 1 98.69 53 GLY B CA 1
ATOM 1421 C C . GLY B 1 53 ? 0.82 -0.276 17.719 1 98.69 53 GLY B C 1
ATOM 1422 O O . GLY B 1 53 ? 0.482 0.374 18.703 1 98.69 53 GLY B O 1
ATOM 1423 N N . GLN B 1 54 ? 2.064 -0.604 17.5 1 98.69 54 GLN B N 1
ATOM 1424 C CA . GLN B 1 54 ? 3.131 -0.244 18.422 1 98.69 54 GLN B CA 1
ATOM 1425 C C . GLN B 1 54 ? 3.648 1.165 18.156 1 98.69 54 GLN B C 1
ATOM 1427 O O . GLN B 1 54 ? 4.363 1.742 18.969 1 98.69 54 GLN B O 1
ATOM 1432 N N . LEU B 1 55 ? 3.354 1.667 17.031 1 98.88 55 LEU B N 1
ATOM 1433 C CA . LEU B 1 55 ? 3.844 2.99 16.672 1 98.88 55 LEU B CA 1
ATOM 1434 C C . LEU B 1 55 ? 3.127 4.074 17.469 1 98.88 55 LEU B C 1
ATOM 1436 O O . LEU B 1 55 ? 1.915 3.998 17.672 1 98.88 55 LEU B O 1
ATOM 1440 N N . PRO B 1 56 ? 3.85 5.031 17.844 1 98.5 56 PRO B N 1
ATOM 1441 C CA . PRO B 1 56 ? 3.158 6.137 18.516 1 98.5 56 PRO B CA 1
ATOM 1442 C C . PRO B 1 56 ? 2.197 6.879 17.594 1 98.5 56 PRO B C 1
ATOM 1444 O O . PRO B 1 56 ? 2.49 7.059 16.406 1 98.5 56 PRO B O 1
ATOM 1447 N N . GLY B 1 57 ? 1.065 7.262 18.109 1 97.81 57 GLY B N 1
ATOM 1448 C CA . GLY B 1 57 ? 0.105 8.039 17.344 1 97.81 57 GLY B CA 1
ATOM 1449 C C . GLY B 1 57 ? -0.807 7.18 16.484 1 97.81 57 GLY B C 1
ATOM 1450 O O . GLY B 1 57 ? -1.73 7.691 15.852 1 97.81 57 GLY B O 1
ATOM 1451 N N . PHE B 1 58 ? -0.54 5.812 16.469 1 98.69 58 PHE B N 1
ATOM 1452 C CA . PHE B 1 58 ? -1.466 4.945 15.742 1 98.69 58 PHE B CA 1
ATOM 1453 C C . PHE B 1 58 ? -2.91 5.301 16.078 1 98.69 58 PHE B C 1
ATOM 1455 O O . PHE B 1 58 ? -3.25 5.516 17.25 1 98.69 58 PHE B O 1
ATOM 1462 N N . PRO B 1 59 ? -3.746 5.465 14.977 1 98.75 59 PRO B N 1
ATOM 1463 C CA . PRO B 1 59 ? -3.607 5.031 13.586 1 98.75 59 PRO B CA 1
ATOM 1464 C C . PRO B 1 59 ? -3.246 6.18 12.641 1 98.75 59 PRO B C 1
ATOM 1466 O O . PRO B 1 59 ? -3.529 6.113 11.445 1 98.75 59 PRO B O 1
ATOM 1469 N N . ASN B 1 60 ? -2.609 7.289 13.219 1 98.94 60 ASN B N 1
ATOM 1470 C CA . ASN B 1 60 ? -2.176 8.391 12.359 1 98.94 60 ASN B CA 1
ATOM 1471 C C . ASN B 1 60 ? -0.854 8.07 11.664 1 98.94 60 ASN B C 1
ATOM 1473 O O . ASN B 1 60 ? 0.148 8.75 11.883 1 98.94 60 ASN B O 1
ATOM 1477 N N . ILE B 1 61 ? -0.9 7.055 10.773 1 98.94 61 ILE B N 1
ATOM 1478 C CA . ILE B 1 61 ? 0.263 6.555 10.047 1 98.94 61 ILE B CA 1
ATOM 1479 C C . ILE B 1 61 ? -0.088 6.371 8.57 1 98.94 61 ILE B C 1
ATOM 1481 O O . ILE B 1 61 ? -1.265 6.363 8.203 1 98.94 61 ILE B O 1
ATOM 1485 N N . GLY B 1 62 ? 0.93 6.297 7.734 1 98.19 62 GLY B N 1
ATOM 1486 C CA . GLY B 1 62 ? 0.688 5.945 6.344 1 98.19 62 GLY B CA 1
ATOM 1487 C C . GLY B 1 62 ? 1.863 6.258 5.438 1 98.19 62 GLY B C 1
ATOM 1488 O O . GLY B 1 62 ? 3.004 6.34 5.898 1 98.19 62 GLY B O 1
ATOM 1489 N N . GLY B 1 63 ? 1.567 6.254 4.211 1 96.81 63 GLY B N 1
ATOM 1490 C CA . GLY B 1 63 ? 2.533 6.645 3.197 1 96.81 63 GLY B CA 1
ATOM 1491 C C . GLY B 1 63 ? 2.639 8.148 3.023 1 96.81 63 GLY B C 1
ATOM 1492 O O . GLY B 1 63 ? 1.626 8.852 3.01 1 96.81 63 GLY B O 1
ATOM 1493 N N . VAL B 1 64 ? 3.854 8.578 2.895 1 97.12 64 VAL B N 1
ATOM 1494 C CA . VAL B 1 64 ? 4.082 10 2.65 1 97.12 64 VAL B CA 1
ATOM 1495 C C . VAL B 1 64 ? 5.027 10.172 1.466 1 97.12 64 VAL B C 1
ATOM 1497 O O . VAL B 1 64 ? 5.883 9.32 1.212 1 97.12 64 VAL B O 1
ATOM 1500 N N . PRO B 1 65 ? 4.859 11.297 0.795 1 94.44 65 PRO B N 1
ATOM 1501 C CA . PRO B 1 65 ? 5.625 11.484 -0.44 1 94.44 65 PRO B CA 1
ATOM 1502 C C . PRO B 1 65 ? 7.133 11.539 -0.199 1 94.44 65 PRO B C 1
ATOM 1504 O O . PRO B 1 65 ? 7.914 11.156 -1.074 1 94.44 65 PRO B O 1
ATOM 1507 N N . ALA B 1 66 ? 7.609 11.914 0.909 1 96.06 66 ALA B N 1
ATOM 1508 C CA . ALA B 1 66 ? 9.031 12.078 1.202 1 96.06 66 ALA B CA 1
ATOM 1509 C C . ALA B 1 66 ? 9.727 10.727 1.315 1 96.06 66 ALA B C 1
ATOM 1511 O O . ALA B 1 66 ? 10.953 10.648 1.271 1 96.06 66 ALA B O 1
ATOM 1512 N N . ILE B 1 67 ? 8.969 9.633 1.484 1 95.31 67 ILE B N 1
ATOM 1513 C CA . ILE B 1 67 ? 9.547 8.297 1.577 1 95.31 67 ILE B CA 1
ATOM 1514 C C . ILE B 1 67 ? 9.578 7.652 0.193 1 95.31 67 ILE B C 1
ATOM 1516 O O . ILE B 1 67 ? 8.555 7.152 -0.287 1 95.31 67 ILE B O 1
ATOM 1520 N N . ALA B 1 68 ? 10.719 7.555 -0.298 1 88.12 68 ALA B N 1
ATOM 1521 C CA . ALA B 1 68 ? 10.867 7.137 -1.689 1 88.12 68 ALA B CA 1
ATOM 1522 C C . ALA B 1 68 ? 10.789 5.617 -1.817 1 88.12 68 ALA B C 1
ATOM 1524 O O . ALA B 1 68 ? 10.445 5.098 -2.879 1 88.12 68 ALA B O 1
ATOM 1525 N N . GLY B 1 69 ? 11.203 4.938 -0.729 1 88.62 69 GLY B N 1
ATOM 1526 C CA . GLY B 1 69 ? 11.234 3.482 -0.786 1 88.62 69 GLY B CA 1
ATOM 1527 C C . GLY B 1 69 ? 11.836 2.852 0.455 1 88.62 69 GLY B C 1
ATOM 1528 O O . GLY B 1 69 ? 11.977 3.508 1.49 1 88.62 69 GLY B O 1
ATOM 1529 N N . HIS B 1 70 ? 12.125 1.625 0.266 1 89.75 70 HIS B N 1
ATOM 1530 C CA . HIS B 1 70 ? 12.664 0.828 1.364 1 89.75 70 HIS B CA 1
ATOM 1531 C C . HIS B 1 70 ? 13.93 1.458 1.936 1 89.75 70 HIS B C 1
ATOM 1533 O O . HIS B 1 70 ? 14.836 1.825 1.187 1 89.75 70 HIS B O 1
ATOM 1539 N N . GLY B 1 71 ? 13.93 1.626 3.244 1 91.38 71 GLY B N 1
ATOM 1540 C CA . GLY B 1 71 ? 15.125 2.119 3.914 1 91.38 71 GLY B CA 1
ATOM 1541 C C . GLY B 1 71 ? 15.32 3.617 3.764 1 91.38 71 GLY B C 1
ATOM 1542 O O . GLY B 1 71 ? 16.375 4.152 4.121 1 91.38 71 GLY B O 1
ATOM 1543 N N . SER B 1 72 ? 14.477 4.336 3.32 1 94.88 72 SER B N 1
ATOM 1544 C CA . SER B 1 72 ? 14.555 5.781 3.137 1 94.88 72 SER B CA 1
ATOM 1545 C C . SER B 1 72 ? 14.977 6.48 4.426 1 94.88 72 SER B C 1
ATOM 1547 O O . SER B 1 72 ? 14.547 6.098 5.516 1 94.88 72 SER B O 1
ATOM 1549 N N . SER B 1 73 ? 15.711 7.621 4.305 1 97.56 73 SER B N 1
ATOM 1550 C CA . SER B 1 73 ? 16.094 8.43 5.461 1 97.56 73 SER B CA 1
ATOM 1551 C C . SER B 1 73 ? 14.883 9.148 6.055 1 97.56 73 SER B C 1
ATOM 1553 O O . SER B 1 73 ? 14.953 9.672 7.164 1 97.56 73 SER B O 1
ATOM 1555 N N . ASN B 1 74 ? 13.766 9.117 5.34 1 97.94 74 ASN B N 1
ATOM 1556 C CA . ASN B 1 74 ? 12.57 9.812 5.809 1 97.94 74 ASN B CA 1
ATOM 1557 C C . ASN B 1 74 ? 11.633 8.875 6.555 1 97.94 74 ASN B C 1
ATOM 1559 O O . ASN B 1 74 ? 10.539 9.273 6.965 1 97.94 74 ASN B O 1
ATOM 1563 N N . CYS B 1 75 ? 12.07 7.629 6.699 1 98.19 75 CYS B N 1
ATOM 1564 C CA . CYS B 1 75 ? 11.273 6.734 7.527 1 98.19 75 CYS B CA 1
ATOM 1565 C C . CYS B 1 75 ? 11.086 7.309 8.93 1 98.19 75 CYS B C 1
ATOM 1567 O O . CYS B 1 75 ? 12.062 7.695 9.578 1 98.19 75 CYS B O 1
ATOM 1569 N N . GLY B 1 76 ? 9.789 7.461 9.328 1 98.62 76 GLY B N 1
ATOM 1570 C CA . GLY B 1 76 ? 9.508 8 10.648 1 98.62 76 GLY B CA 1
ATOM 1571 C C . GLY B 1 76 ? 9.352 9.516 10.656 1 98.62 76 GLY B C 1
ATOM 1572 O O . GLY B 1 76 ? 9.211 10.125 11.719 1 98.62 76 GLY B O 1
ATOM 1573 N N . SER B 1 77 ? 9.367 10.133 9.531 1 98.56 77 SER B N 1
ATOM 1574 C CA . SER B 1 77 ? 9.109 11.562 9.492 1 98.56 77 SER B CA 1
ATOM 1575 C C . SER B 1 77 ? 7.688 11.883 9.938 1 98.56 77 SER B C 1
ATOM 1577 O O . SER B 1 77 ? 6.801 11.023 9.852 1 98.56 77 SER B O 1
ATOM 1579 N N . CYS B 1 78 ? 7.516 13.031 10.477 1 98.62 78 CYS B N 1
ATOM 1580 C CA . CYS B 1 78 ? 6.219 13.492 10.961 1 98.62 78 CYS B CA 1
ATOM 1581 C C . CYS B 1 78 ? 5.699 14.648 10.109 1 98.62 78 CYS B C 1
ATOM 1583 O O . CYS B 1 78 ? 6.449 15.562 9.781 1 98.62 78 CYS B O 1
ATOM 1585 N N . TRP B 1 79 ? 4.465 14.555 9.789 1 98.62 79 TRP B N 1
ATOM 1586 C CA . TRP B 1 79 ? 3.859 15.555 8.906 1 98.62 79 TRP B CA 1
ATOM 1587 C C . TRP B 1 79 ? 2.527 16.031 9.469 1 98.62 79 TRP B C 1
ATOM 1589 O O . TRP B 1 79 ? 1.641 15.234 9.766 1 98.62 79 TRP B O 1
ATOM 1599 N N . GLN B 1 80 ? 2.369 17.328 9.617 1 98.62 80 GLN B N 1
ATOM 1600 C CA . GLN B 1 80 ? 1.057 17.906 9.867 1 98.62 80 GLN B CA 1
ATOM 1601 C C . GLN B 1 80 ? 0.313 18.172 8.562 1 98.62 80 GLN B C 1
ATOM 1603 O O . GLN B 1 80 ? 0.81 18.891 7.691 1 98.62 80 GLN B O 1
ATOM 1608 N N . VAL B 1 81 ? -0.799 17.547 8.461 1 98.62 81 VAL B N 1
ATOM 1609 C CA . VAL B 1 81 ? -1.638 17.797 7.293 1 98.62 81 VAL B CA 1
ATOM 1610 C C . VAL B 1 81 ? -2.898 18.547 7.719 1 98.62 81 VAL B C 1
ATOM 1612 O O . VAL B 1 81 ? -3.455 18.281 8.789 1 98.62 81 VAL B O 1
ATOM 1615 N N . THR B 1 82 ? -3.281 19.469 6.898 1 98.69 82 THR B N 1
ATOM 1616 C CA . THR B 1 82 ? -4.445 20.297 7.176 1 98.69 82 THR B CA 1
ATOM 1617 C C . THR B 1 82 ? -5.445 20.234 6.027 1 98.69 82 THR B C 1
ATOM 1619 O O . THR B 1 82 ? -5.086 20.453 4.871 1 98.69 82 THR B O 1
ATOM 1622 N N . TYR B 1 83 ? -6.617 19.906 6.41 1 98.5 83 TYR B N 1
ATOM 1623 C CA . TYR B 1 83 ? -7.719 19.875 5.453 1 98.5 83 TYR B CA 1
ATOM 1624 C C . TYR B 1 83 ? -8.648 21.062 5.656 1 98.5 83 TYR B C 1
ATOM 1626 O O . TYR B 1 83 ? -9.031 21.375 6.789 1 98.5 83 TYR B O 1
ATOM 1634 N N . THR B 1 84 ? -8.906 21.781 4.559 1 97.81 84 THR B N 1
ATOM 1635 C CA . THR B 1 84 ? -9.945 22.797 4.516 1 97.81 84 THR B CA 1
ATOM 1636 C C . THR B 1 84 ? -11.172 22.297 3.768 1 97.81 84 THR B C 1
ATOM 1638 O O . THR B 1 84 ? -11.102 22 2.57 1 97.81 84 THR B O 1
ATOM 1641 N N . ASN B 1 85 ? -12.289 22.156 4.52 1 96.31 85 ASN B N 1
ATOM 1642 C CA . ASN B 1 85 ? -13.484 21.656 3.842 1 96.31 85 ASN B CA 1
ATOM 1643 C C . ASN B 1 85 ? -14.148 22.75 3.006 1 96.31 85 ASN B C 1
ATOM 1645 O O . ASN B 1 85 ? -13.703 23.906 3.01 1 96.31 85 ASN B O 1
ATOM 1649 N N . PRO B 1 86 ? -15.195 22.406 2.244 1 94.56 86 PRO B N 1
ATOM 1650 C CA . PRO B 1 86 ? -15.82 23.375 1.341 1 94.56 86 PRO B CA 1
ATOM 1651 C C . PRO B 1 86 ? -16.438 24.562 2.08 1 94.56 86 PRO B C 1
ATOM 1653 O O . PRO B 1 86 ? -16.609 25.641 1.498 1 94.56 86 PRO B O 1
ATOM 1656 N N . GLN B 1 87 ? -16.719 24.453 3.396 1 96.69 87 GLN B N 1
ATOM 1657 C CA . GLN B 1 87 ? -17.297 25.516 4.207 1 96.69 87 GLN B CA 1
ATOM 1658 C C . GLN B 1 87 ? -16.203 26.406 4.805 1 96.69 87 GLN B C 1
ATOM 1660 O O . GLN B 1 87 ? -16.5 27.375 5.5 1 96.69 87 GLN B O 1
ATOM 1665 N N . GLY B 1 88 ? -14.922 26.047 4.547 1 96.44 88 GLY B N 1
ATOM 1666 C CA . GLY B 1 88 ? -13.82 26.875 5.02 1 96.44 88 GLY B CA 1
ATOM 1667 C C . GLY B 1 88 ? -13.297 26.438 6.375 1 96.44 88 GLY B C 1
ATOM 1668 O O . GLY B 1 88 ? -12.328 27.016 6.883 1 96.44 88 GLY B O 1
ATOM 1669 N N . ALA B 1 89 ? -13.914 25.469 6.949 1 97.56 89 ALA B N 1
ATOM 1670 C CA . ALA B 1 89 ? -13.422 24.953 8.227 1 97.56 89 ALA B CA 1
ATOM 1671 C C . ALA B 1 89 ? -12.125 24.172 8.031 1 97.56 89 ALA B C 1
ATOM 1673 O O . ALA B 1 89 ? -11.992 23.391 7.074 1 97.56 89 ALA B O 1
ATOM 1674 N N . ARG B 1 90 ? -11.148 24.344 8.969 1 97.88 90 ARG B N 1
ATOM 1675 C CA . ARG B 1 90 ? -9.844 23.703 8.883 1 97.88 90 ARG B CA 1
ATOM 1676 C C . ARG B 1 90 ? -9.641 22.719 10.031 1 97.88 90 ARG B C 1
ATOM 1678 O O . ARG B 1 90 ? -10.047 22.984 11.164 1 97.88 90 ARG B O 1
ATOM 1685 N N . LYS B 1 91 ? -9.039 21.609 9.719 1 98.56 91 LYS B N 1
ATOM 1686 C CA . LYS B 1 91 ? -8.625 20.625 10.711 1 98.56 91 LYS B CA 1
ATOM 1687 C C . LYS B 1 91 ? -7.27 20.016 10.352 1 98.56 91 LYS B C 1
ATOM 1689 O O . LYS B 1 91 ? -7 19.734 9.188 1 98.56 91 LYS B O 1
ATOM 1694 N N . SER B 1 92 ? -6.457 19.891 11.422 1 98.75 92 SER B N 1
ATOM 1695 C CA . SER B 1 92 ? -5.133 19.297 11.234 1 98.75 92 SER B CA 1
ATOM 1696 C C . SER B 1 92 ? -4.973 18.016 12.039 1 98.75 92 SER B C 1
ATOM 1698 O O . SER B 1 92 ? -5.578 17.875 13.102 1 98.75 92 SER B O 1
ATOM 1700 N N . ILE B 1 93 ? -4.168 17.109 11.508 1 98.88 93 ILE B N 1
ATOM 1701 C CA . ILE B 1 93 ? -3.645 15.977 12.25 1 98.88 93 ILE B CA 1
ATOM 1702 C C . ILE B 1 93 ? -2.176 15.758 11.891 1 98.88 93 ILE B C 1
ATOM 1704 O O . ILE B 1 93 ? -1.675 16.328 10.922 1 98.88 93 ILE B O 1
ATOM 1708 N N . ASN B 1 94 ? -1.489 15.008 12.734 1 98.81 94 ASN B N 1
ATOM 1709 C CA . ASN B 1 94 ? -0.109 14.617 12.469 1 98.81 94 ASN B CA 1
ATOM 1710 C C . ASN B 1 94 ? -0.019 13.172 11.984 1 98.81 94 ASN B C 1
ATOM 1712 O O . ASN B 1 94 ? -0.64 12.281 12.562 1 98.81 94 ASN B O 1
ATOM 1716 N N . ILE B 1 95 ? 0.748 12.992 10.883 1 98.88 95 ILE B N 1
ATOM 1717 C CA . ILE B 1 95 ? 0.916 11.688 10.266 1 98.88 95 ILE B CA 1
ATOM 1718 C C . ILE B 1 95 ? 2.359 11.219 10.43 1 98.88 95 ILE B C 1
ATOM 1720 O O . ILE B 1 95 ? 3.295 11.93 10.047 1 98.88 95 ILE B O 1
ATOM 1724 N N . LEU B 1 96 ? 2.547 10.047 11.031 1 98.88 96 LEU B N 1
ATOM 1725 C CA . LEU B 1 96 ? 3.834 9.367 11.039 1 98.88 96 LEU B CA 1
ATOM 1726 C C . LEU B 1 96 ? 4.055 8.609 9.727 1 98.88 96 LEU B C 1
ATOM 1728 O O . LEU B 1 96 ? 3.277 7.711 9.391 1 98.88 96 LEU B O 1
ATOM 1732 N N . GLY B 1 97 ? 5.098 8.922 8.969 1 98.69 97 GLY B N 1
ATOM 1733 C CA . GLY B 1 97 ? 5.398 8.273 7.699 1 98.69 97 GLY B CA 1
ATOM 1734 C C . GLY B 1 97 ? 6.027 6.906 7.867 1 98.69 97 GLY B C 1
ATOM 1735 O O . GLY B 1 97 ? 7.102 6.777 8.461 1 98.69 97 GLY B O 1
ATOM 1736 N N . ILE B 1 98 ? 5.371 5.902 7.301 1 98.56 98 ILE B N 1
ATOM 1737 C CA . ILE B 1 98 ? 5.887 4.547 7.473 1 98.56 98 ILE B CA 1
ATOM 1738 C C . ILE B 1 98 ? 5.98 3.855 6.117 1 98.56 98 ILE B C 1
ATOM 1740 O O . ILE B 1 98 ? 6.488 2.734 6.02 1 98.56 98 ILE B O 1
ATOM 1744 N N . ASP B 1 99 ? 5.445 4.414 5.09 1 96.5 99 ASP B N 1
ATOM 1745 C CA . ASP B 1 99 ? 5.387 3.846 3.746 1 96.5 99 ASP B CA 1
ATOM 1746 C C . ASP B 1 99 ? 5.52 4.934 2.686 1 96.5 99 ASP B C 1
ATOM 1748 O O . ASP B 1 99 ? 5.543 6.125 3.008 1 96.5 99 ASP B O 1
ATOM 1752 N N . THR B 1 100 ? 5.758 4.465 1.435 1 93.25 100 THR B N 1
ATOM 1753 C CA . THR B 1 100 ? 5.84 5.406 0.324 1 93.25 100 THR B CA 1
ATOM 1754 C C . THR B 1 100 ? 4.453 5.93 -0.042 1 93.25 100 THR B C 1
ATOM 1756 O O . THR B 1 100 ? 3.496 5.16 -0.126 1 93.25 100 THR B O 1
ATOM 1759 N N . GLY B 1 101 ? 4.301 7.262 -0.213 1 92.81 101 GLY B N 1
ATOM 1760 C CA . GLY B 1 101 ? 3.152 7.883 -0.854 1 92.81 101 GLY B CA 1
ATOM 1761 C C . GLY B 1 101 ? 3.418 8.289 -2.289 1 92.81 101 GLY B C 1
ATOM 1762 O O . GLY B 1 101 ? 3.932 9.383 -2.545 1 92.81 101 GLY B O 1
ATOM 1763 N N . PHE B 1 102 ? 3.061 7.531 -3.223 1 83.75 102 PHE B N 1
ATOM 1764 C CA . PHE B 1 102 ? 3.457 7.75 -4.609 1 83.75 102 PHE B CA 1
ATOM 1765 C C . PHE B 1 102 ? 2.713 8.945 -5.203 1 83.75 102 PHE B C 1
ATOM 1767 O O . PHE B 1 102 ? 3.299 9.742 -5.934 1 83.75 102 PHE B O 1
ATOM 1774 N N . SER B 1 103 ? 1.486 9.195 -4.949 1 84.94 103 SER B N 1
ATOM 1775 C CA . SER B 1 103 ? 0.683 10.289 -5.473 1 84.94 103 SER B CA 1
ATOM 1776 C C . SER B 1 103 ? 0.129 11.156 -4.348 1 84.94 103 SER B C 1
ATOM 1778 O O . SER B 1 103 ? -1.027 11.578 -4.395 1 84.94 103 SER B O 1
ATOM 1780 N N . GLY B 1 104 ? 0.972 11.336 -3.404 1 93.44 104 GLY B N 1
ATOM 1781 C CA . GLY B 1 104 ? 0.558 12.07 -2.217 1 93.44 104 GLY B CA 1
ATOM 1782 C C . GLY B 1 104 ? 0.526 11.211 -0.969 1 93.44 104 GLY B C 1
ATOM 1783 O O . GLY B 1 104 ? 1.146 10.141 -0.927 1 93.44 104 GLY B O 1
ATOM 1784 N N . PHE B 1 105 ? -0.17 11.742 0.02 1 97 105 PHE B N 1
ATOM 1785 C CA . PHE B 1 105 ? -0.335 10.992 1.257 1 97 105 PHE B CA 1
ATOM 1786 C C . PHE B 1 105 ? -1.357 9.875 1.078 1 97 105 PHE B C 1
ATOM 1788 O O . PHE B 1 105 ? -2.365 10.055 0.39 1 97 105 PHE B O 1
ATOM 1795 N N . ASN B 1 106 ? -1.043 8.719 1.607 1 96.31 106 ASN B N 1
ATOM 1796 C CA . ASN B 1 106 ? -1.97 7.605 1.749 1 96.31 106 ASN B CA 1
ATOM 1797 C C . ASN B 1 106 ? -1.989 7.066 3.178 1 96.31 106 ASN B C 1
ATOM 1799 O O . ASN B 1 106 ? -1.076 6.348 3.588 1 96.31 106 ASN B O 1
ATOM 1803 N N . ILE B 1 107 ? -3.1 7.41 3.916 1 98.38 107 ILE B N 1
ATOM 1804 C CA . ILE B 1 107 ? -3.035 7.219 5.363 1 98.38 107 ILE B CA 1
ATOM 1805 C C . ILE B 1 107 ? -4.156 6.285 5.809 1 98.38 107 ILE B C 1
ATOM 1807 O O . ILE B 1 107 ? -4.973 5.848 4.992 1 98.38 107 ILE B O 1
ATOM 1811 N N . ALA B 1 108 ? -4.152 5.91 7.074 1 98.56 108 ALA B N 1
ATOM 1812 C CA . ALA B 1 108 ? -5.211 5.074 7.633 1 98.56 108 ALA B CA 1
ATOM 1813 C C . ALA B 1 108 ? -6.582 5.707 7.41 1 98.56 108 ALA B C 1
ATOM 1815 O O . ALA B 1 108 ? -6.711 6.934 7.395 1 98.56 108 ALA B O 1
ATOM 1816 N N . LEU B 1 109 ? -7.535 4.836 7.293 1 97.62 109 LEU B N 1
ATOM 1817 C CA . LEU B 1 109 ? -8.914 5.297 7.145 1 97.62 109 LEU B CA 1
ATOM 1818 C C . LEU B 1 109 ? -9.352 6.09 8.367 1 97.62 109 LEU B C 1
ATOM 1820 O O . LEU B 1 109 ? -9.953 7.164 8.234 1 97.62 109 LEU B O 1
ATOM 1824 N N . GLU B 1 110 ? -9.047 5.617 9.5 1 98.75 110 GLU B N 1
ATOM 1825 C CA . GLU B 1 110 ? -9.461 6.301 10.727 1 98.75 110 GLU B CA 1
ATOM 1826 C C . GLU B 1 110 ? -8.812 7.68 10.836 1 98.75 110 GLU B C 1
ATOM 1828 O O . GLU B 1 110 ? -9.438 8.625 11.305 1 98.75 110 GLU B O 1
ATOM 1833 N N . ALA B 1 111 ? -7.598 7.758 10.398 1 98.94 111 ALA B N 1
ATOM 1834 C CA . ALA B 1 111 ? -6.914 9.047 10.414 1 98.94 111 ALA B CA 1
ATOM 1835 C C . ALA B 1 111 ? -7.602 10.047 9.484 1 98.94 111 ALA B C 1
ATOM 1837 O O . ALA B 1 111 ? -7.82 11.203 9.852 1 98.94 111 ALA B O 1
ATOM 1838 N N . MET B 1 112 ? -7.902 9.578 8.281 1 98.69 112 MET B N 1
ATOM 1839 C CA . MET B 1 112 ? -8.57 10.484 7.348 1 98.69 112 MET B CA 1
ATOM 1840 C C . MET B 1 112 ? -9.984 10.797 7.816 1 98.69 112 MET B C 1
ATOM 1842 O O . MET B 1 112 ? -10.492 11.898 7.586 1 98.69 112 MET B O 1
ATOM 1846 N N . ASN B 1 113 ? -10.648 9.875 8.461 1 98.88 113 ASN B N 1
ATOM 1847 C CA . ASN B 1 113 ? -11.945 10.172 9.07 1 98.88 113 ASN B CA 1
ATOM 1848 C C . ASN B 1 113 ? -11.82 11.266 10.133 1 98.88 113 ASN B C 1
ATOM 1850 O O . ASN B 1 113 ? -12.656 12.164 10.203 1 98.88 113 ASN B O 1
ATOM 1854 N N . ASP B 1 114 ? -10.828 11.172 10.914 1 98.88 114 ASP B N 1
ATOM 1855 C CA . ASP B 1 114 ? -10.594 12.234 11.898 1 98.88 114 ASP B CA 1
ATOM 1856 C C . ASP B 1 114 ? -10.406 13.586 11.211 1 98.88 114 ASP B C 1
ATOM 1858 O O . ASP B 1 114 ? -11.031 14.57 11.594 1 98.88 114 ASP B O 1
ATOM 1862 N N . LEU B 1 115 ? -9.648 13.547 10.148 1 98.69 115 LEU B N 1
ATOM 1863 C CA . LEU B 1 115 ? -9.297 14.75 9.398 1 98.69 115 LEU B CA 1
ATOM 1864 C C . LEU B 1 115 ? -10.523 15.352 8.719 1 98.69 115 LEU B C 1
ATOM 1866 O O . LEU B 1 115 ? -10.617 16.578 8.57 1 98.69 115 LEU B O 1
ATOM 1870 N N . THR B 1 116 ? -11.508 14.578 8.383 1 98.69 116 THR B N 1
ATOM 1871 C CA . THR B 1 116 ? -12.578 15.031 7.504 1 98.69 116 THR B CA 1
ATOM 1872 C C . THR B 1 116 ? -13.938 14.906 8.195 1 98.69 116 THR B C 1
ATOM 1874 O O . THR B 1 116 ? -14.977 14.961 7.539 1 98.69 116 THR B O 1
ATOM 1877 N N . ASN B 1 117 ? -13.906 14.633 9.469 1 98.19 117 ASN B N 1
ATOM 1878 C CA . ASN B 1 117 ? -15.141 14.453 10.211 1 98.19 117 ASN B CA 1
ATOM 1879 C C . ASN B 1 117 ? -15.984 13.32 9.633 1 98.19 117 ASN B C 1
ATOM 1881 O O . ASN B 1 117 ? -17.156 13.523 9.289 1 98.19 117 ASN B O 1
ATOM 1885 N N . ASN B 1 118 ? -15.336 12.203 9.453 1 98.5 118 ASN B N 1
ATOM 1886 C CA . ASN B 1 118 ? -15.93 10.922 9.086 1 98.5 118 ASN B CA 1
ATOM 1887 C C . ASN B 1 118 ? -16.391 10.906 7.633 1 98.5 118 ASN B C 1
ATOM 1889 O O . ASN B 1 118 ? -17.359 10.227 7.289 1 98.5 118 ASN B O 1
ATOM 1893 N N . GLN B 1 119 ? -15.688 11.609 6.688 1 98.25 119 GLN B N 1
ATOM 1894 C CA . GLN B 1 119 ? -16.109 11.68 5.293 1 98.25 119 GLN B CA 1
ATOM 1895 C C . GLN B 1 119 ? -15.102 11.008 4.371 1 98.25 119 GLN B C 1
ATOM 1897 O O . GLN B 1 119 ? -15.164 11.164 3.15 1 98.25 119 GLN B O 1
ATOM 1902 N N . ALA B 1 120 ? -14.18 10.25 4.914 1 97.81 120 ALA B N 1
ATOM 1903 C CA . ALA B 1 120 ? -13.078 9.734 4.113 1 97.81 120 ALA B CA 1
ATOM 1904 C C . ALA B 1 120 ? -13.586 8.914 2.936 1 97.81 120 ALA B C 1
ATOM 1906 O O . ALA B 1 120 ? -13.188 9.141 1.792 1 97.81 120 ALA B O 1
ATOM 1907 N N . GLU B 1 121 ? -14.461 7.949 3.201 1 94.56 121 GLU B N 1
ATOM 1908 C CA . GLU B 1 121 ? -14.953 7.066 2.143 1 94.56 121 GLU B CA 1
ATOM 1909 C C . GLU B 1 121 ? -15.773 7.844 1.114 1 94.56 121 GLU B C 1
ATOM 1911 O O . GLU B 1 121 ? -15.703 7.555 -0.083 1 94.56 121 GLU B O 1
ATOM 1916 N N . ASN B 1 122 ? -16.5 8.812 1.567 1 95.88 122 ASN B N 1
ATOM 1917 C CA . ASN B 1 122 ? -17.281 9.633 0.649 1 95.88 122 ASN B CA 1
ATOM 1918 C C . ASN B 1 122 ? -16.391 10.508 -0.229 1 95.88 122 ASN B C 1
ATOM 1920 O O . ASN B 1 122 ? -16.656 10.68 -1.417 1 95.88 122 ASN B O 1
ATOM 1924 N N . LEU B 1 123 ? -15.312 11.047 0.307 1 95.25 123 LEU B N 1
ATOM 1925 C CA . LEU B 1 123 ? -14.445 11.992 -0.39 1 95.25 123 LEU B CA 1
ATOM 1926 C C . LEU B 1 123 ? -13.414 11.266 -1.238 1 95.25 123 LEU B C 1
ATOM 1928 O O . LEU B 1 123 ? -12.984 11.773 -2.275 1 95.25 123 LEU B O 1
ATOM 1932 N N . GLY B 1 124 ? -12.922 10.117 -0.758 1 91.94 124 GLY B N 1
ATOM 1933 C CA . GLY B 1 124 ? -11.914 9.359 -1.481 1 91.94 124 GLY B CA 1
ATOM 1934 C C . GLY B 1 124 ? -10.531 9.984 -1.407 1 91.94 124 GLY B C 1
ATOM 1935 O O . GLY B 1 124 ? -9.648 9.453 -0.733 1 91.94 124 GLY B O 1
ATOM 1936 N N . ARG B 1 125 ? -10.391 11.039 -2.07 1 93.25 125 ARG B N 1
ATOM 1937 C CA . ARG B 1 125 ? -9.148 11.797 -2.121 1 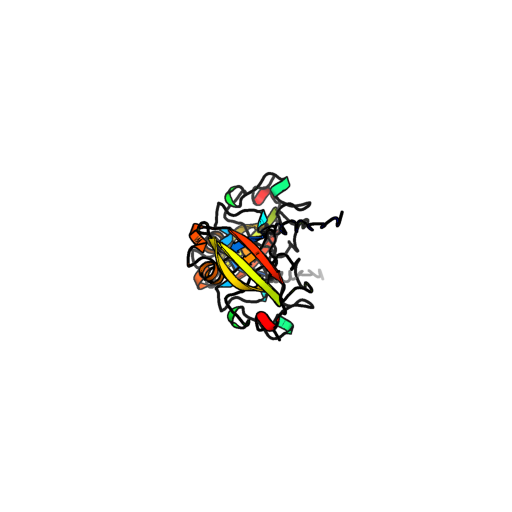93.25 125 ARG B CA 1
ATOM 1938 C C . ARG B 1 125 ? -9.398 13.281 -1.914 1 93.25 125 ARG B C 1
ATOM 1940 O O . ARG B 1 125 ? -10.398 13.82 -2.402 1 93.25 125 ARG B O 1
ATOM 1947 N N . ILE B 1 126 ? -8.508 13.898 -1.196 1 96.5 126 ILE B N 1
ATOM 1948 C CA . ILE B 1 126 ? -8.633 15.328 -0.917 1 96.5 126 ILE B CA 1
ATOM 1949 C C . ILE B 1 126 ? -7.289 16.016 -1.147 1 96.5 126 ILE B C 1
ATOM 1951 O O . ILE B 1 126 ? -6.266 15.352 -1.311 1 96.5 126 ILE B O 1
ATOM 1955 N N . ASN B 1 127 ? -7.367 17.328 -1.185 1 96.69 127 ASN B N 1
ATOM 1956 C CA . ASN B 1 127 ? -6.164 18.141 -1.129 1 96.69 127 ASN B CA 1
ATOM 1957 C C . ASN B 1 127 ? -5.914 18.672 0.278 1 96.69 127 ASN B C 1
ATOM 1959 O O . ASN B 1 127 ? -6.848 19.094 0.961 1 96.69 127 ASN B O 1
ATOM 1963 N N . VAL B 1 128 ? -4.648 18.656 0.635 1 98.25 128 VAL B N 1
ATOM 1964 C CA . VAL B 1 128 ? -4.285 19.156 1.958 1 98.25 128 VAL B CA 1
ATOM 1965 C C . VAL B 1 128 ? -3.047 20.047 1.854 1 98.25 128 VAL B C 1
ATOM 1967 O O . VAL B 1 128 ? -2.299 19.969 0.877 1 98.25 128 VAL B O 1
ATOM 1970 N N . ASP B 1 129 ? -2.887 20.875 2.889 1 97.44 129 ASP B N 1
ATOM 1971 C CA . ASP B 1 129 ? -1.588 21.484 3.164 1 97.44 129 ASP B CA 1
ATOM 1972 C C . ASP B 1 129 ? -0.735 20.578 4.051 1 97.44 129 ASP B C 1
ATOM 1974 O O . ASP B 1 129 ? -1.249 19.938 4.969 1 97.44 129 ASP B O 1
ATOM 1978 N N . ALA B 1 130 ? 0.521 20.562 3.77 1 98 130 ALA B N 1
ATOM 1979 C CA . ALA B 1 130 ? 1.397 19.688 4.543 1 98 130 ALA B CA 1
ATOM 1980 C C . ALA B 1 130 ? 2.668 20.406 4.969 1 98 130 ALA B C 1
ATOM 1982 O O . ALA B 1 130 ? 3.27 21.141 4.176 1 98 130 ALA B O 1
ATOM 1983 N N . VAL B 1 131 ? 3.027 20.219 6.223 1 97.56 131 VAL B N 1
ATOM 1984 C CA . VAL B 1 131 ? 4.285 20.734 6.758 1 97.56 131 VAL B CA 1
ATOM 1985 C C . VAL B 1 131 ? 4.996 19.625 7.539 1 97.56 131 VAL B C 1
ATOM 1987 O O . VAL B 1 131 ? 4.359 18.875 8.289 1 97.56 131 VAL B O 1
ATOM 1990 N N . GLN B 1 132 ? 6.27 19.422 7.277 1 97.5 132 GLN B N 1
ATOM 1991 C CA . GLN B 1 132 ? 7.039 18.453 8.055 1 97.5 132 GLN B CA 1
ATOM 1992 C C . GLN B 1 132 ? 7.387 19.016 9.438 1 97.5 132 GLN B C 1
ATOM 1994 O O . GLN B 1 132 ? 7.789 20.172 9.555 1 97.5 132 GLN B O 1
ATOM 1999 N N . LEU B 1 133 ? 7.172 18.203 10.445 1 98.38 133 LEU B N 1
ATOM 2000 C CA . LEU B 1 133 ? 7.492 18.547 11.828 1 98.38 133 LEU B CA 1
ATOM 2001 C C . LEU B 1 133 ? 8.586 17.641 12.375 1 98.38 133 LEU B C 1
ATOM 2003 O O . LEU B 1 133 ? 9 16.688 11.711 1 98.38 133 LEU B O 1
ATOM 2007 N N . ASP B 1 134 ? 9.086 18.016 13.57 1 98.06 134 ASP B N 1
ATOM 2008 C CA . ASP B 1 134 ? 9.969 17.109 14.305 1 98.06 134 ASP B CA 1
ATOM 2009 C C . ASP B 1 134 ? 9.266 15.789 14.609 1 98.06 134 ASP B C 1
ATOM 2011 O O . ASP B 1 134 ? 8.094 15.773 14.977 1 98.06 134 ASP B O 1
ATOM 2015 N N . PRO B 1 135 ? 10.008 14.641 14.414 1 98.06 135 PRO B N 1
ATOM 2016 C CA . PRO B 1 135 ? 9.391 13.328 14.648 1 98.06 135 PRO B CA 1
ATOM 2017 C C . PRO B 1 135 ? 8.727 13.227 16.016 1 98.06 135 PRO B C 1
ATOM 2019 O O . PRO B 1 135 ? 7.777 12.453 16.188 1 98.06 135 PRO B O 1
ATOM 2022 N N . THR B 1 136 ? 9.156 14.031 17 1 98.25 136 THR B N 1
ATOM 2023 C CA . THR B 1 136 ? 8.57 13.984 18.344 1 98.25 136 THR B CA 1
ATOM 2024 C C . THR B 1 136 ? 7.121 14.453 18.312 1 98.25 136 THR B C 1
ATOM 2026 O O . THR B 1 136 ? 6.332 14.094 19.203 1 98.25 136 THR B O 1
ATOM 2029 N N . ALA B 1 137 ? 6.73 15.227 17.328 1 98.62 137 ALA B N 1
ATOM 2030 C CA . ALA B 1 137 ? 5.344 15.672 17.203 1 98.62 137 ALA B CA 1
ATOM 2031 C C . ALA B 1 137 ? 4.418 14.492 16.906 1 98.62 137 ALA B C 1
ATOM 2033 O O . ALA B 1 137 ? 3.207 14.578 17.125 1 98.62 137 ALA B O 1
ATOM 2034 N N . CYS B 1 138 ? 5.016 13.43 16.422 1 98.69 138 CYS B N 1
ATOM 2035 C CA . CYS B 1 138 ? 4.258 12.203 16.203 1 98.69 138 CYS B CA 1
ATOM 2036 C C . CYS B 1 138 ? 4.602 11.148 17.25 1 98.69 138 CYS B C 1
ATOM 2038 O O . CYS B 1 138 ? 4.227 9.984 17.109 1 98.69 138 CYS B O 1
ATOM 2040 N N . GLY B 1 139 ? 5.383 11.555 18.141 1 98.12 139 GLY B N 1
ATOM 2041 C CA . GLY B 1 139 ? 5.652 10.68 19.281 1 98.12 139 GLY B CA 1
ATOM 2042 C C . GLY B 1 139 ? 6.887 9.82 19.078 1 98.12 139 GLY B C 1
ATOM 2043 O O . GLY B 1 139 ? 7.199 8.977 19.922 1 98.12 139 GLY B O 1
ATOM 2044 N N . LEU B 1 140 ? 7.562 10.039 18.031 1 96.56 140 LEU B N 1
ATOM 2045 C CA . LEU B 1 140 ? 8.797 9.289 17.812 1 96.56 140 LEU B CA 1
ATOM 2046 C C . LEU B 1 140 ? 9.992 10.023 18.422 1 96.56 140 LEU B C 1
ATOM 2048 O O . LEU B 1 140 ? 10.164 11.219 18.188 1 96.56 140 LEU B O 1
ATOM 2052 N N . LYS B 1 141 ? 10.719 9.305 19.266 1 86.19 141 LYS B N 1
ATOM 2053 C CA . LYS B 1 141 ? 11.836 9.906 20 1 86.19 141 LYS B CA 1
ATOM 2054 C C . LYS B 1 141 ? 13.148 9.727 19.234 1 86.19 141 LYS B C 1
ATOM 2056 O O . LYS B 1 141 ? 13.312 8.758 18.484 1 86.19 141 LYS B O 1
#

Organism: Agaricus bisporus var. burnettii (strain JB137-S8 / ATCC MYA-4627 / FGSC 10392) (NCBI:txid597362)

Radius of gyration: 22.08 Å; Cα contacts (8 Å, |Δi|>4): 702; chains: 2; bounding box: 46×116×44 Å

Solvent-accessible surface area (backbone atoms only — not comparable to full-atom values): 14522 Å² total; per-residue (Å²): 134,85,81,78,79,76,78,77,75,70,75,75,76,74,74,57,42,38,36,36,59,34,62,67,49,53,35,49,79,33,53,33,51,62,34,28,24,11,75,40,92,35,14,40,36,82,72,73,39,59,31,45,54,68,41,56,61,57,44,25,32,25,15,25,57,78,21,74,34,66,28,25,87,41,34,53,38,14,31,40,38,33,32,63,49,98,88,65,53,72,36,70,48,56,36,30,22,41,22,52,10,66,56,24,35,34,22,4,40,66,38,40,16,66,47,52,74,68,34,36,84,80,57,51,59,45,60,22,42,75,44,81,49,61,32,57,80,30,58,44,128,131,89,80,76,79,75,80,76,74,69,76,73,75,74,72,58,42,40,34,37,58,35,62,67,49,54,37,48,78,32,51,34,50,64,33,28,24,10,76,40,90,36,14,41,37,83,72,73,38,59,31,46,53,66,41,56,60,58,45,25,31,26,15,24,58,79,21,75,35,66,28,24,88,41,35,52,38,13,31,41,36,35,32,63,48,99,86,66,52,72,35,70,49,57,34,30,24,42,23,51,12,67,56,24,34,34,22,4,39,66,37,40,17,66,48,51,73,69,36,36,82,83,56,51,59,45,60,22,41,76,45,81,50,61,31,57,79,30,58,45,129